Protein AF-0000000078271054 (afdb_homodimer)

Nearest PDB structures (foldseek):
  2f4p-assembly2_C  TM=9.494E-01  e=1.041E-14  Thermotoga maritima MSB8
  4bif-assembly1_C  TM=9.239E-01  e=1.284E-13  Granulicella tundricola MP5ACTX9
  8oz8-assembly1_A  TM=9.333E-01  e=6.853E-13  Granulicella tundricola
  4uxa-assembly9_L  TM=8.853E-01  e=4.384E-13  Granulicella tundricola
  4b29-assembly1_A  TM=8.372E-01  e=1.235E-06  Roseovarius nubinhibens ISM

Sequence (298 aa):
MKKTILTLSAAAAAFSQDLPFERGEINPYSKYFTGTTYLNTFDDAQGGRSANASLVTFEPCSRTHWHTHEKGQLLIILSGEGVVKIEGQKAIKAQPGSIIKIDSDAKHFHAGGKTTQMAHISVMGMPNKTTWLEKVSDEEFESALRELQMKKTILTLSAAAAAFSQDLPFERGEINPYSKYFTGTTYLNTFDDAQGGRSANASLVTFEPCSRTHWHTHEKGQLLIILSGEGVVKIEGQKAIKAQPGSIIKIDSDAKHFHAGGKTTQMAHISVMGMPNKTTWLEKVSDEEFESALRELQ

Organism: NCBI:txid3161138

Radius of gyration: 21.8 Å; Cα contacts (8 Å, |Δi|>4): 794; chains: 2; bounding box: 52×74×69 Å

Secondary structure (DSSP, 8-state):
-------------------SS---EEPTTGGGEES-EEEEEEEES-TT--EEEEEEEE-TT-EEPSEEETT-EEEEEEEE-EEEEETTS--EEE-TT-EEEE-TT--EEEEE-SS--EEEEEEEESS--EEE-PPPPHHHHHHHHHTT-/-------------------SS---EEPTTGGGEES-EEEEEEEES-TT--EEEEEEEE-TT-EEPSEEETT-EEEEEEEE-EEEEETTS--EEE-TT-EEEE-TT--EEEEE-SS--EEEEEEEESS--EEE-PPPPHHHHHHHHHTT-

Foldseek 3Di:
DPPPPPPPPPPLCCVFPDDPDDQAAFDPVCVQKDDTKTKAWPDPQPPVRFKTKIKMKAAAPMKGAWKFKQAWKKKAWQAKWWWKDFPPDAIDIRHHPDIDTTGGGTTMMIHHHNSMMTMIMMMDGPPMDMGGDG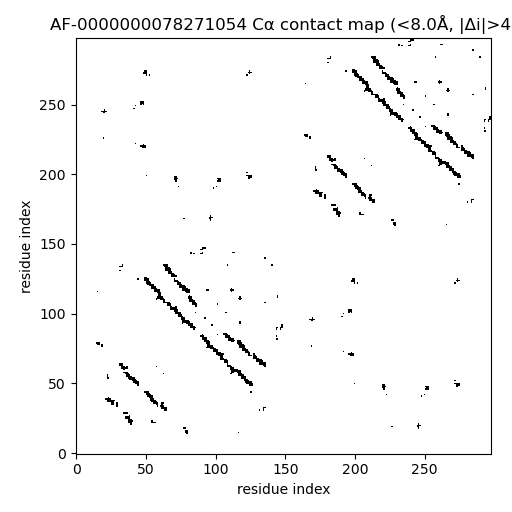GQDPVNRVVNVVSVD/DPPPPPPPPPPLCCVFPDDPDDQAAFDPVCVQKDDTKHKAWPDPQPPVRFKTKIKMKAAAPMKGAWKFKQAWKKKAWQAKWWWKDWPPDAIDIRHHPDIDTTGGGTTMMIHHHNSMMTMIMMMDGPPMDMGGDGGQDPVNRVVNVVSVD

pLDDT: mean 91.43, std 18.05, range [30.44, 98.94]

InterPro domains:
  IPR011051 RmlC-like cupin domain superfamily [SSF51182] (26-143)
  IPR013096 Cupin 2, conserved barrel [PF07883] (55-112)
  IPR014710 RmlC-like jelly roll fold [G3DSA:2.60.120.10] (10-146)
  IPR047263 Hydroxynitrile lyase-like, cupin domain [cd02233] (33-136)

Structure (mmCIF, N/CA/C/O backbone):
data_AF-0000000078271054-model_v1
#
loop_
_entity.id
_entity.type
_entity.pdbx_description
1 polymer 'Cupin domain-containing protein'
#
loop_
_atom_site.group_PDB
_atom_site.id
_atom_site.type_symbol
_atom_site.label_atom_id
_atom_site.label_alt_id
_atom_site.label_comp_id
_atom_site.label_asym_id
_atom_site.label_entity_id
_atom_site.label_seq_id
_atom_site.pdbx_PDB_ins_code
_atom_site.Cartn_x
_atom_site.Cartn_y
_atom_site.Cartn_z
_atom_site.occupancy
_atom_site.B_iso_or_equiv
_atom_site.auth_seq_id
_atom_site.auth_comp_id
_atom_site.auth_asym_id
_atom_site.auth_atom_id
_atom_site.pdbx_PDB_model_num
ATOM 1 N N . MET A 1 1 ? -22.031 20.328 51.25 1 37.53 1 MET A N 1
ATOM 2 C CA . MET A 1 1 ? -22.469 20.047 49.906 1 37.53 1 MET A CA 1
ATOM 3 C C . MET A 1 1 ? -21.328 19.516 49.031 1 37.53 1 MET A C 1
ATOM 5 O O . MET A 1 1 ? -20.359 20.234 48.781 1 37.53 1 MET A O 1
ATOM 9 N N . LYS A 1 2 ? -21.078 18.172 49.188 1 45.94 2 LYS A N 1
ATOM 10 C CA . LYS A 1 2 ? -19.984 17.438 48.562 1 45.94 2 LYS A CA 1
ATOM 11 C C . LYS A 1 2 ? -20.047 17.562 47.031 1 45.94 2 LYS A C 1
ATOM 13 O O . LYS A 1 2 ? -21.078 17.234 46.406 1 45.94 2 LYS A O 1
ATOM 18 N N . LYS A 1 3 ? -19.234 18.484 46.344 1 50.56 3 LYS A N 1
ATOM 19 C CA . LYS A 1 3 ? -19.031 18.625 44.906 1 50.56 3 LYS A CA 1
ATOM 20 C C . LYS A 1 3 ? -18.641 17.297 44.281 1 50.56 3 LYS A C 1
ATOM 22 O O . LYS A 1 3 ? -17.578 16.734 44.594 1 50.56 3 LYS A O 1
ATOM 27 N N . THR A 1 4 ? -19.625 16.438 43.938 1 48.53 4 THR A N 1
ATOM 28 C CA . THR A 1 4 ? -19.375 15.227 43.156 1 48.53 4 THR A CA 1
ATOM 29 C C . THR A 1 4 ? -18.719 15.562 41.844 1 48.53 4 THR A C 1
ATOM 31 O O . THR A 1 4 ? -19.281 16.297 41.031 1 48.53 4 THR A O 1
ATOM 34 N N . ILE A 1 5 ? -17.406 15.594 41.812 1 42.5 5 ILE A N 1
ATOM 35 C CA . ILE A 1 5 ? -16.672 15.742 40.562 1 42.5 5 ILE A CA 1
ATOM 36 C C . ILE A 1 5 ? -17.016 14.578 39.625 1 42.5 5 ILE A C 1
ATOM 38 O O . ILE A 1 5 ? -16.75 13.414 39.969 1 42.5 5 ILE A O 1
ATOM 42 N N . LEU A 1 6 ? -18.062 14.727 38.844 1 41.72 6 LEU A N 1
ATOM 43 C CA . LEU A 1 6 ? -18.312 13.781 37.75 1 41.72 6 LEU A CA 1
ATOM 44 C C . LEU A 1 6 ? -17.094 13.695 36.812 1 41.72 6 LEU A C 1
ATOM 46 O O . LEU A 1 6 ? -16.719 14.688 36.188 1 41.72 6 LEU A O 1
ATOM 50 N N . THR A 1 7 ? -16.156 12.922 37.156 1 38.12 7 THR A N 1
ATOM 51 C CA . THR A 1 7 ? -15.102 12.625 36.219 1 38.12 7 THR A CA 1
ATOM 52 C C . THR A 1 7 ? -15.688 12.008 34.938 1 38.12 7 THR A C 1
ATOM 54 O O . THR A 1 7 ? -16.297 10.945 35 1 38.12 7 THR A O 1
ATOM 57 N N . LEU A 1 8 ? -16.172 12.82 34.094 1 36.84 8 LEU A N 1
ATOM 58 C CA . LEU A 1 8 ? -16.469 12.305 32.75 1 36.84 8 LEU A CA 1
ATOM 59 C C . LEU A 1 8 ? -15.266 11.562 32.188 1 36.84 8 LEU A C 1
ATOM 61 O O . LEU A 1 8 ? -14.203 12.156 31.984 1 36.84 8 LEU A O 1
ATOM 65 N N . SER A 1 9 ? -15.117 10.352 32.594 1 36.06 9 SER A N 1
ATOM 66 C CA . SER A 1 9 ? -14.133 9.57 31.844 1 36.06 9 SER A CA 1
ATOM 67 C C . SER A 1 9 ? -14.344 9.695 30.344 1 36.06 9 SER A C 1
ATOM 69 O O . SER A 1 9 ? -15.422 9.375 29.828 1 36.06 9 SER A O 1
ATOM 71 N N . ALA A 1 10 ? -13.875 10.672 29.734 1 32.97 10 ALA A N 1
ATOM 72 C CA . ALA A 1 10 ? -13.828 10.617 28.281 1 32.97 10 ALA A CA 1
ATOM 73 C C . ALA A 1 10 ? -13.367 9.25 27.797 1 32.97 10 ALA A C 1
ATOM 75 O O . ALA A 1 10 ? -12.25 8.828 28.078 1 32.97 10 ALA A O 1
ATOM 76 N N . ALA A 1 11 ? -14.273 8.25 27.781 1 32.34 11 ALA A N 1
ATOM 77 C CA . ALA A 1 11 ? -13.898 7.078 26.984 1 32.34 11 ALA A CA 1
ATOM 78 C C . ALA A 1 11 ? -13.156 7.48 25.719 1 32.34 11 ALA A C 1
ATOM 80 O O . ALA A 1 11 ? -13.695 8.219 24.891 1 32.34 11 ALA A O 1
ATOM 81 N N . ALA A 1 12 ? -11.891 7.652 25.75 1 34.97 12 ALA A N 1
ATOM 82 C CA . ALA A 1 12 ? -11.156 7.664 24.484 1 34.97 12 ALA A CA 1
ATOM 83 C C . ALA A 1 12 ? -11.742 6.656 23.5 1 34.97 12 ALA A C 1
ATOM 85 O O . ALA A 1 12 ? -11.766 5.453 23.781 1 34.97 12 ALA A O 1
ATOM 86 N N . ALA A 1 13 ? -12.773 6.848 22.859 1 35.84 13 ALA A N 1
ATOM 87 C CA . ALA A 1 13 ? -13.156 5.996 21.734 1 35.84 13 ALA A CA 1
ATOM 88 C C . ALA A 1 13 ? -11.93 5.441 21.016 1 35.84 13 ALA A C 1
ATOM 90 O O . ALA A 1 13 ? -11.219 6.176 20.328 1 35.84 13 ALA A O 1
ATOM 91 N N . ALA A 1 14 ? -11.148 4.59 21.625 1 39.94 14 ALA A N 1
ATOM 92 C CA . ALA A 1 14 ? -10.062 3.832 21 1 39.94 14 ALA A CA 1
ATOM 93 C C . ALA A 1 14 ? -10.539 3.117 19.75 1 39.94 14 ALA A C 1
ATOM 95 O O . ALA A 1 14 ? -10.961 1.958 19.797 1 39.94 14 ALA A O 1
ATOM 96 N N . PHE A 1 15 ? -11.508 3.625 18.984 1 44.78 15 PHE A N 1
ATOM 97 C CA . PHE A 1 15 ? -11.875 2.938 17.75 1 44.78 15 PHE A CA 1
ATOM 98 C C . PHE A 1 15 ? -10.633 2.529 16.953 1 44.78 15 PHE A C 1
ATOM 100 O O . PHE A 1 15 ? -10.273 3.182 15.977 1 44.78 15 PHE A O 1
ATOM 107 N N . SER A 1 16 ? -9.461 2.41 17.688 1 49.91 16 SER A N 1
ATOM 108 C CA . SER A 1 16 ? -8.305 2.074 16.859 1 49.91 16 SER A CA 1
ATOM 109 C C . SER A 1 16 ? -8.508 0.745 16.141 1 49.91 16 SER A C 1
ATOM 111 O O . SER A 1 16 ? -8.617 -0.303 16.781 1 49.91 16 SER A O 1
ATOM 113 N N . GLN A 1 17 ? -9.445 0.673 15.109 1 60.97 17 GLN A N 1
ATOM 114 C CA . GLN A 1 17 ? -9.375 -0.596 14.391 1 60.97 17 GLN A CA 1
ATOM 115 C C . GLN A 1 17 ? -7.938 -1.105 14.328 1 60.97 17 GLN A C 1
ATOM 117 O O . GLN A 1 17 ? -7.031 -0.378 13.914 1 60.97 17 GLN A O 1
ATOM 122 N N . ASP A 1 18 ? -7.781 -2.121 15.07 1 81.06 18 ASP A N 1
ATOM 123 C CA . ASP A 1 18 ? -6.473 -2.764 15.148 1 81.06 18 ASP A CA 1
ATOM 124 C C . ASP A 1 18 ? -6.008 -3.242 13.781 1 81.06 18 ASP A C 1
ATOM 126 O O . ASP A 1 18 ? -6.762 -3.895 13.055 1 81.06 18 ASP A O 1
ATOM 130 N N . LEU A 1 19 ? -5.102 -2.535 13.211 1 89.62 19 LEU A N 1
ATOM 131 C CA . LEU A 1 19 ? -4.445 -2.98 11.984 1 89.62 19 LEU A CA 1
ATOM 132 C C . LEU A 1 19 ? -3.629 -4.246 12.234 1 89.62 19 LEU A C 1
ATOM 134 O O . LEU A 1 19 ? -3.121 -4.453 13.336 1 89.62 19 LEU A O 1
ATOM 138 N N . PRO A 1 20 ? -3.645 -5.031 11.25 1 93.88 20 PRO A N 1
ATOM 139 C CA . PRO A 1 20 ? -2.838 -6.242 11.422 1 93.88 20 PRO A CA 1
ATOM 140 C C . PRO A 1 20 ? -1.338 -5.965 11.383 1 93.88 20 PRO A C 1
ATOM 142 O O . PRO A 1 20 ? -0.531 -6.887 11.523 1 93.88 20 PRO A O 1
ATOM 145 N N . PHE A 1 21 ? -0.972 -4.812 11.195 1 96.75 21 PHE A N 1
ATOM 146 C CA . PHE A 1 21 ? 0.426 -4.402 11.125 1 96.75 21 PHE A CA 1
ATOM 147 C C . PHE A 1 21 ? 0.868 -3.775 12.445 1 96.75 21 PHE A C 1
ATOM 149 O O . PHE A 1 21 ? 0.104 -3.045 13.078 1 96.75 21 PHE A O 1
ATOM 156 N N . GLU A 1 22 ? 2.115 -4.016 12.797 1 95.5 22 GLU A N 1
ATOM 157 C CA . GLU A 1 22 ? 2.676 -3.244 13.898 1 95.5 22 GLU A CA 1
ATOM 158 C C . GLU A 1 22 ? 2.76 -1.762 13.547 1 95.5 22 GLU A C 1
ATOM 160 O O . GLU A 1 22 ? 3.025 -1.404 12.398 1 95.5 22 GLU A O 1
ATOM 165 N N . ARG A 1 23 ? 2.635 -1.008 14.531 1 95.31 23 ARG A N 1
ATOM 166 C CA . ARG A 1 23 ? 2.648 0.44 14.344 1 95.31 23 ARG A CA 1
ATOM 167 C C . ARG A 1 23 ? 4.051 0.934 14 1 95.31 23 ARG A C 1
ATOM 169 O O . ARG A 1 23 ? 4.207 1.901 13.25 1 95.31 23 ARG A O 1
ATOM 176 N N . GLY A 1 24 ? 5.027 0.261 14.445 1 97.38 24 GLY A N 1
ATOM 177 C CA . GLY A 1 24 ? 6.41 0.67 14.258 1 97.38 24 GLY A CA 1
ATOM 178 C C . GLY A 1 24 ? 6.941 1.52 15.398 1 97.38 24 GLY A C 1
ATOM 179 O O . GLY A 1 24 ? 6.504 1.376 16.547 1 97.38 24 GLY A O 1
ATOM 180 N N . GLU A 1 25 ? 7.93 2.314 15.125 1 98.19 25 GLU A N 1
ATOM 181 C CA . GLU A 1 25 ? 8.609 3.137 16.125 1 98.19 25 GLU A CA 1
ATOM 182 C C . GLU A 1 25 ? 8.102 4.574 16.094 1 98.19 25 GLU A C 1
ATOM 184 O O . GLU A 1 25 ? 7.457 4.988 15.125 1 98.19 25 GLU A O 1
ATOM 189 N N . ILE A 1 26 ? 8.438 5.289 17.156 1 98.25 26 ILE A N 1
ATOM 190 C CA . ILE A 1 26 ? 8.242 6.734 17.078 1 98.25 26 ILE A CA 1
ATOM 191 C C . ILE A 1 26 ? 8.961 7.289 15.859 1 98.25 26 ILE A C 1
ATOM 193 O O . ILE A 1 26 ? 10.125 6.961 15.617 1 98.25 26 ILE A O 1
ATOM 197 N N . ASN A 1 27 ? 8.234 8.055 15.109 1 98.44 27 ASN A N 1
ATOM 198 C CA . ASN A 1 27 ? 8.734 8.516 13.812 1 98.44 27 ASN A CA 1
ATOM 199 C C . ASN A 1 27 ? 10.078 9.219 13.953 1 98.44 27 ASN A C 1
ATOM 201 O O . ASN A 1 27 ? 10.18 10.266 14.602 1 98.44 27 ASN A O 1
ATOM 205 N N . PRO A 1 28 ? 11.117 8.688 13.375 1 98 28 PRO A N 1
ATOM 206 C CA . PRO A 1 28 ? 12.438 9.305 13.5 1 98 28 PRO A CA 1
ATOM 207 C C . PRO A 1 28 ? 12.531 10.641 12.773 1 98 28 PRO A C 1
ATOM 209 O O . PRO A 1 28 ? 13.5 11.383 12.961 1 98 28 PRO A O 1
ATOM 212 N N . TYR A 1 29 ? 11.609 10.977 11.984 1 97.81 29 TYR A N 1
ATOM 213 C CA . TYR A 1 29 ? 11.578 12.242 11.258 1 97.81 29 TYR A CA 1
ATOM 214 C C . TYR A 1 29 ? 10.703 13.258 11.977 1 97.81 29 TYR A C 1
ATOM 216 O O . TYR A 1 29 ? 10.148 14.164 11.344 1 97.81 29 TYR A O 1
ATOM 224 N N . SER A 1 30 ? 10.531 13.078 13.211 1 97.75 30 SER A N 1
ATOM 225 C CA . SER A 1 30 ? 9.617 13.867 14.023 1 97.75 30 SER A CA 1
ATOM 226 C C . SER A 1 30 ? 9.891 15.367 13.883 1 97.75 30 SER A C 1
ATOM 228 O O . SER A 1 30 ? 8.992 16.188 14.062 1 97.75 30 SER A O 1
ATOM 230 N N . LYS A 1 31 ? 11.109 15.797 13.57 1 98.31 31 LYS A N 1
ATOM 231 C CA . LYS A 1 31 ? 11.438 17.219 13.43 1 98.31 31 LYS A CA 1
ATOM 232 C C . LYS A 1 31 ? 10.617 17.859 12.312 1 98.31 31 LYS A C 1
ATOM 234 O O . LYS A 1 31 ? 10.469 19.078 12.273 1 98.31 31 LYS A O 1
ATOM 239 N N . TYR A 1 32 ? 10.086 17.094 11.414 1 98.81 32 TYR A N 1
ATOM 240 C CA . TYR A 1 32 ? 9.297 17.594 10.297 1 98.81 32 TYR A CA 1
ATOM 241 C C . TYR A 1 32 ? 7.809 17.391 10.547 1 98.81 32 TYR A C 1
ATOM 243 O O . TYR A 1 32 ? 6.996 17.5 9.625 1 98.81 32 TYR A O 1
ATOM 251 N N . PHE A 1 33 ? 7.465 17.031 11.75 1 98.81 33 PHE A N 1
ATOM 252 C CA . PHE A 1 33 ? 6.086 16.781 12.141 1 98.81 33 PHE A CA 1
ATOM 253 C C . PHE A 1 33 ? 5.723 17.594 13.375 1 98.81 33 PHE A C 1
ATOM 255 O O . PHE A 1 33 ? 6.598 17.984 14.148 1 98.81 33 PHE A O 1
ATOM 262 N N . THR A 1 34 ? 4.457 17.891 13.555 1 98.81 34 THR A N 1
ATOM 263 C CA . THR A 1 34 ? 3.863 18.328 14.812 1 98.81 34 THR A CA 1
ATOM 264 C C . THR A 1 34 ? 3.135 17.172 15.492 1 98.81 34 THR A C 1
ATOM 266 O O . THR A 1 34 ? 2.322 16.484 14.867 1 98.81 34 THR A O 1
ATOM 269 N N . GLY A 1 35 ? 3.418 17 16.75 1 98.69 35 GLY A N 1
ATOM 270 C CA . GLY A 1 35 ? 2.768 15.922 17.484 1 98.69 35 GLY A CA 1
ATOM 271 C C . GLY A 1 35 ? 3.461 14.586 17.328 1 98.69 35 GLY A C 1
ATOM 272 O O . GLY A 1 35 ? 4.578 14.516 16.812 1 98.69 35 GLY A O 1
ATOM 273 N N . THR A 1 36 ? 2.818 13.523 17.797 1 98.56 36 THR A N 1
ATOM 274 C CA . THR A 1 36 ? 3.418 12.195 17.828 1 98.56 36 THR A CA 1
ATOM 275 C C . THR A 1 36 ? 2.893 11.344 16.672 1 98.56 36 THR A C 1
ATOM 277 O O . THR A 1 36 ? 1.68 11.242 16.469 1 98.56 36 THR A O 1
ATOM 280 N N . THR A 1 37 ? 3.777 10.828 15.945 1 98.69 37 THR A N 1
ATOM 281 C CA . THR A 1 37 ? 3.479 9.883 14.875 1 98.69 37 THR A CA 1
ATOM 282 C C . THR A 1 37 ? 4.395 8.672 14.953 1 98.69 37 THR A C 1
ATOM 284 O O . THR A 1 37 ? 5.41 8.695 15.656 1 98.69 37 THR A O 1
ATOM 287 N N . TYR A 1 38 ? 3.98 7.648 14.344 1 98.69 38 TYR A N 1
ATOM 288 C CA . TYR A 1 38 ? 4.738 6.402 14.312 1 98.69 38 TYR A CA 1
ATOM 289 C C . TYR A 1 38 ? 5.035 5.984 12.875 1 98.69 38 TYR A C 1
ATOM 291 O O . TYR A 1 38 ? 4.258 6.27 11.961 1 98.69 38 TYR A O 1
ATOM 299 N N . LEU A 1 39 ? 6.156 5.324 12.688 1 98.69 39 LEU A N 1
ATOM 300 C CA . LEU A 1 39 ? 6.594 4.891 11.367 1 98.69 39 LEU A CA 1
ATOM 301 C C . LEU A 1 39 ? 6.965 3.41 11.383 1 98.69 39 LEU A C 1
ATOM 303 O O . LEU A 1 39 ? 7.75 2.969 12.227 1 98.69 39 LEU A O 1
ATOM 307 N N . ASN A 1 40 ? 6.344 2.625 10.57 1 98.62 40 ASN A N 1
ATOM 308 C CA . ASN A 1 40 ? 6.73 1.263 10.227 1 98.62 40 ASN A CA 1
ATOM 309 C C . ASN A 1 40 ? 7.082 1.141 8.742 1 98.62 40 ASN A C 1
ATOM 311 O O . ASN A 1 40 ? 6.195 1.112 7.891 1 98.62 40 ASN A O 1
ATOM 315 N N . THR A 1 41 ? 8.383 1.086 8.453 1 98.56 41 THR A N 1
ATOM 316 C CA . THR A 1 41 ? 8.82 0.982 7.066 1 98.56 41 THR A CA 1
ATOM 317 C C . THR A 1 41 ? 8.641 -0.443 6.551 1 98.56 41 THR A C 1
ATOM 319 O O . THR A 1 41 ? 9.258 -1.377 7.066 1 98.56 41 THR A O 1
ATOM 322 N N . PHE A 1 42 ? 7.766 -0.593 5.543 1 98.56 42 PHE A N 1
ATOM 323 C CA . PHE A 1 42 ? 7.539 -1.888 4.914 1 98.56 42 PHE A CA 1
ATOM 324 C C . PHE A 1 42 ? 8.633 -2.191 3.895 1 98.56 42 PHE A C 1
ATOM 326 O O . PHE A 1 42 ? 9.148 -3.311 3.844 1 98.56 42 PHE A O 1
ATOM 333 N N . ASP A 1 43 ? 8.938 -1.208 3.053 1 97.44 43 ASP A N 1
ATOM 334 C CA . ASP A 1 43 ? 9.961 -1.344 2.023 1 97.44 43 ASP A CA 1
ATOM 335 C C . ASP A 1 43 ? 10.742 -0.041 1.846 1 97.44 43 ASP A C 1
ATOM 337 O O . ASP A 1 43 ? 10.141 1.034 1.747 1 97.44 43 ASP A O 1
ATOM 341 N N . ASP A 1 44 ? 12.047 -0.127 1.721 1 95.56 44 ASP A N 1
ATOM 342 C CA . ASP A 1 44 ? 12.914 1.034 1.55 1 95.56 44 ASP A CA 1
ATOM 343 C C . ASP A 1 44 ? 13.492 1.089 0.136 1 95.56 44 ASP A C 1
ATOM 345 O O . ASP A 1 44 ? 14.5 1.748 -0.105 1 95.56 44 ASP A O 1
ATOM 349 N N . ALA A 1 45 ? 12.922 0.347 -0.714 1 94.81 45 ALA A N 1
ATOM 350 C CA . ALA A 1 45 ? 13.219 0.349 -2.145 1 94.81 45 ALA A CA 1
ATOM 351 C C . ALA A 1 45 ? 14.562 -0.31 -2.426 1 94.81 45 ALA A C 1
ATOM 353 O O . ALA A 1 45 ? 15.227 0.011 -3.418 1 94.81 45 ALA A O 1
ATOM 354 N N . GLN A 1 46 ? 15.047 -1.08 -1.542 1 91.75 46 GLN A N 1
ATOM 355 C CA . GLN A 1 46 ? 16.25 -1.86 -1.823 1 91.75 46 GLN A CA 1
ATOM 356 C C . GLN A 1 46 ? 15.906 -3.141 -2.582 1 91.75 46 GLN A C 1
ATOM 358 O O . GLN A 1 46 ? 14.742 -3.389 -2.9 1 91.75 46 GLN A O 1
ATOM 363 N N . GLY A 1 47 ? 16.922 -4.031 -3.002 1 91.44 47 GLY A N 1
ATOM 364 C CA . GLY A 1 47 ? 16.688 -5.27 -3.725 1 91.44 47 GLY A CA 1
ATOM 365 C C . GLY A 1 47 ? 16.297 -5.051 -5.172 1 91.44 47 GLY A C 1
ATOM 366 O O . GLY A 1 47 ? 15.695 -5.93 -5.801 1 91.44 47 GLY A O 1
ATOM 367 N N . GLY A 1 48 ? 16.578 -3.855 -5.617 1 94.31 48 GLY A N 1
ATOM 368 C CA . GLY A 1 48 ? 16.234 -3.514 -6.984 1 94.31 48 GLY A CA 1
ATOM 369 C C . GLY A 1 48 ? 14.797 -3.033 -7.125 1 94.31 48 GLY A C 1
ATOM 370 O O . GLY A 1 48 ? 14.344 -2.73 -8.234 1 94.31 48 GLY A O 1
ATOM 371 N N . ARG A 1 49 ? 14.25 -2.994 -5.949 1 91 49 ARG A N 1
ATOM 372 C CA . ARG A 1 49 ? 12.891 -2.477 -5.969 1 91 49 ARG A CA 1
ATOM 373 C C . ARG A 1 49 ? 12.883 -0.958 -6.113 1 91 49 ARG A C 1
ATOM 375 O O . ARG A 1 49 ? 13.852 -0.291 -5.754 1 91 49 ARG A O 1
ATOM 382 N N . SER A 1 50 ? 12.148 -0.245 -6.633 1 95.75 50 SER A N 1
ATOM 383 C CA . SER A 1 50 ? 12.078 1.165 -7 1 95.75 50 SER A CA 1
ATOM 384 C C . SER A 1 50 ? 10.836 1.827 -6.41 1 95.75 50 SER A C 1
ATOM 386 O O . SER A 1 50 ? 10.289 2.771 -6.988 1 95.75 50 SER A O 1
ATOM 388 N N . ALA A 1 51 ? 10.383 1.317 -5.352 1 97.44 51 ALA A N 1
ATOM 389 C CA . ALA A 1 51 ? 9.289 1.953 -4.613 1 97.44 51 ALA A CA 1
ATOM 390 C C . ALA A 1 51 ? 9.492 1.804 -3.107 1 97.44 51 ALA A C 1
ATOM 392 O O . ALA A 1 51 ? 9.977 0.772 -2.639 1 97.44 51 ALA A O 1
ATOM 393 N N . ASN A 1 52 ? 9.188 2.797 -2.396 1 98.12 52 ASN A N 1
ATOM 394 C CA . ASN A 1 52 ? 9.102 2.789 -0.939 1 98.12 52 ASN A CA 1
ATOM 395 C C . ASN A 1 52 ? 7.656 2.725 -0.457 1 98.12 52 ASN A C 1
ATOM 397 O O . ASN A 1 52 ? 6.762 3.289 -1.089 1 98.12 52 ASN A O 1
ATOM 401 N N . ALA A 1 53 ? 7.406 2.01 0.59 1 98.81 53 ALA A N 1
ATOM 402 C CA . ALA A 1 53 ? 6.105 1.978 1.251 1 98.81 53 ALA A CA 1
ATOM 403 C C . ALA A 1 53 ? 6.262 1.928 2.768 1 98.81 53 ALA A C 1
ATOM 405 O O . ALA A 1 53 ? 7.117 1.21 3.287 1 98.81 53 ALA A O 1
ATOM 406 N N . SER A 1 54 ? 5.453 2.684 3.461 1 98.81 54 SER A N 1
ATOM 407 C CA . SER A 1 54 ? 5.516 2.717 4.918 1 98.81 54 SER A CA 1
ATOM 408 C C . SER A 1 54 ? 4.137 2.943 5.527 1 98.81 54 SER A C 1
ATOM 410 O O . SER A 1 54 ? 3.307 3.65 4.949 1 98.81 54 SER A O 1
ATOM 412 N N . LEU A 1 55 ? 3.943 2.326 6.664 1 98.75 55 LEU A N 1
ATOM 413 C CA . LEU A 1 55 ? 2.803 2.666 7.508 1 98.75 55 LEU A CA 1
ATOM 414 C C . LEU A 1 55 ? 3.133 3.844 8.414 1 98.75 55 LEU A C 1
ATOM 416 O O . LEU A 1 55 ? 4.098 3.793 9.18 1 98.75 55 LEU A O 1
ATOM 420 N N . VAL A 1 56 ? 2.396 4.883 8.32 1 98.81 56 VAL A N 1
ATOM 421 C CA . VAL A 1 56 ? 2.533 6.027 9.211 1 98.81 56 VAL A CA 1
ATOM 422 C C . VAL A 1 56 ? 1.243 6.223 10 1 98.81 56 VAL A C 1
ATOM 424 O O . VAL A 1 56 ? 0.156 6.297 9.43 1 98.81 56 VAL A O 1
ATOM 427 N N . THR A 1 57 ? 1.328 6.262 11.258 1 98.62 57 THR A N 1
ATOM 428 C CA . THR A 1 57 ? 0.197 6.477 12.148 1 98.62 57 THR A CA 1
ATOM 429 C C . THR A 1 57 ? 0.293 7.84 12.828 1 98.62 57 THR A C 1
ATOM 431 O O . THR A 1 57 ? 1.337 8.188 13.383 1 98.62 57 THR A O 1
ATOM 434 N N . PHE A 1 58 ? -0.75 8.539 12.773 1 98.69 58 PHE A N 1
ATOM 435 C CA . PHE A 1 58 ? -0.841 9.867 13.359 1 98.69 58 PHE A CA 1
ATOM 436 C C . PHE A 1 58 ? -1.734 9.859 14.594 1 98.69 58 PHE A C 1
ATOM 438 O O . PHE A 1 58 ? -2.902 9.469 14.516 1 98.69 58 PHE A O 1
ATOM 445 N N . GLU A 1 59 ? -1.26 10.281 15.742 1 98.44 59 GLU A N 1
ATOM 446 C CA . GLU A 1 59 ? -2.129 10.586 16.875 1 98.44 59 GLU A CA 1
ATOM 447 C C . GLU A 1 59 ? -3.021 11.789 16.578 1 98.44 59 GLU A C 1
ATO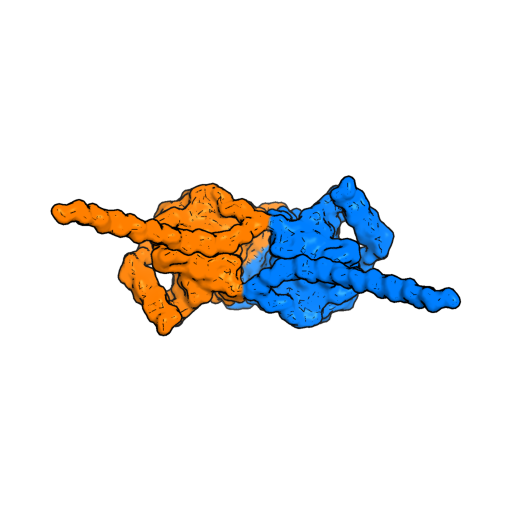M 449 O O . GLU A 1 59 ? -2.795 12.516 15.602 1 98.44 59 GLU A O 1
ATOM 454 N N . PRO A 1 60 ? -4.035 11.961 17.406 1 98.56 60 PRO A N 1
ATOM 455 C CA . PRO A 1 60 ? -4.887 13.133 17.188 1 98.56 60 PRO A CA 1
ATOM 456 C C . PRO A 1 60 ? -4.094 14.43 17.125 1 98.56 60 PRO A C 1
ATOM 458 O O . PRO A 1 60 ? -3.143 14.617 17.875 1 98.56 60 PRO A O 1
ATOM 461 N N . CYS A 1 61 ? -4.43 15.25 16.125 1 98.62 61 CYS A N 1
ATOM 462 C CA . CYS A 1 61 ? -3.918 16.609 15.906 1 98.62 61 CYS A CA 1
ATOM 463 C C . CYS A 1 61 ? -2.502 16.562 15.344 1 98.62 61 CYS A C 1
ATOM 465 O O . CYS A 1 61 ? -1.933 17.609 15.016 1 98.62 61 CYS A O 1
ATOM 467 N N . SER A 1 62 ? -1.831 15.406 15.305 1 98.88 62 SER A N 1
ATOM 468 C CA . SER A 1 62 ? -0.491 15.32 14.734 1 98.88 62 SER A CA 1
ATOM 469 C C . SER A 1 62 ? -0.527 15.461 13.219 1 98.88 62 SER A C 1
ATOM 471 O O . SER A 1 62 ? -1.534 15.141 12.586 1 98.88 62 SER A O 1
ATOM 473 N N . ARG A 1 63 ? 0.549 15.953 12.594 1 98.94 63 ARG A N 1
ATOM 474 C CA . ARG A 1 63 ? 0.569 16.234 11.164 1 98.94 63 ARG A CA 1
ATOM 475 C C . ARG A 1 63 ? 1.995 16.453 10.672 1 98.94 63 ARG A C 1
ATOM 477 O O . ARG A 1 63 ? 2.873 16.844 11.438 1 98.94 63 ARG A O 1
ATOM 484 N N . THR A 1 64 ? 2.133 16.203 9.445 1 98.94 64 THR A N 1
ATOM 485 C CA . THR A 1 64 ? 3.383 16.594 8.805 1 98.94 64 THR A CA 1
ATOM 486 C C . THR A 1 64 ? 3.488 18.125 8.719 1 98.94 64 THR A C 1
ATOM 488 O O . THR A 1 64 ? 2.475 18.812 8.773 1 98.94 64 THR A O 1
ATOM 491 N N . HIS A 1 65 ? 4.75 18.578 8.562 1 98.94 65 HIS A N 1
ATOM 492 C CA . HIS A 1 65 ? 4.902 19.906 7.996 1 98.94 65 HIS A CA 1
ATOM 493 C C . HIS A 1 65 ? 4.445 19.953 6.543 1 98.94 65 HIS A C 1
ATOM 495 O O . HIS A 1 65 ? 4.27 18.906 5.914 1 98.94 65 HIS A O 1
ATOM 501 N N . TRP A 1 66 ? 4.191 21.203 6.047 1 98.94 66 TRP A N 1
ATOM 502 C CA . TRP A 1 66 ? 4.059 21.312 4.598 1 98.94 66 TRP A CA 1
ATOM 503 C C . TRP A 1 66 ? 5.27 20.719 3.891 1 98.94 66 TRP A C 1
ATOM 505 O O . TRP A 1 66 ? 6.406 20.891 4.34 1 98.94 66 TRP A O 1
ATOM 515 N N . HIS A 1 67 ? 5.051 20.062 2.76 1 98.94 67 HIS A N 1
ATOM 516 C CA . HIS A 1 67 ? 6.164 19.484 2.016 1 98.94 67 HIS A CA 1
ATOM 517 C C . HIS A 1 67 ? 5.758 19.156 0.585 1 98.94 67 HIS A C 1
ATOM 519 O O . HIS A 1 67 ? 4.582 19.25 0.227 1 98.94 67 HIS A O 1
ATOM 525 N N . THR A 1 68 ? 6.719 18.859 -0.254 1 98.88 68 THR A N 1
ATOM 526 C CA . THR A 1 68 ? 6.531 18.375 -1.617 1 98.88 68 THR A CA 1
ATOM 527 C C . THR A 1 68 ? 7.367 17.125 -1.865 1 98.88 68 THR A C 1
ATOM 529 O O . THR A 1 68 ? 8.344 16.875 -1.151 1 98.88 68 THR A O 1
ATOM 532 N N . HIS A 1 69 ? 6.953 16.328 -2.744 1 98.69 69 HIS A N 1
ATOM 533 C CA . HIS A 1 69 ? 7.723 15.219 -3.305 1 98.69 69 HIS A CA 1
ATOM 534 C C . HIS A 1 69 ? 7.957 15.414 -4.797 1 98.69 69 HIS A C 1
ATOM 536 O O . HIS A 1 69 ? 7.016 15.672 -5.551 1 98.69 69 HIS A O 1
ATOM 542 N N . GLU A 1 70 ? 9.141 15.133 -5.25 1 98.44 70 GLU A N 1
ATOM 543 C CA . GLU A 1 70 ? 9.508 15.297 -6.652 1 98.44 70 GLU A CA 1
ATOM 544 C C . GLU A 1 70 ? 8.656 14.406 -7.551 1 98.44 70 GLU A C 1
ATOM 546 O O . GLU A 1 70 ? 8.273 14.812 -8.656 1 98.44 70 GLU A O 1
ATOM 551 N N . LYS A 1 71 ? 8.352 13.227 -7.125 1 97.75 71 LYS A N 1
ATOM 552 C CA . LYS A 1 71 ? 7.602 12.273 -7.938 1 97.75 71 LYS A CA 1
ATOM 553 C C . LYS A 1 71 ? 6.27 11.922 -7.281 1 97.75 71 LYS A C 1
ATOM 555 O O . LYS A 1 71 ? 5.809 10.781 -7.367 1 97.75 71 LYS A O 1
ATOM 560 N N . GLY A 1 72 ? 5.746 12.797 -6.523 1 98.12 72 GLY A N 1
ATOM 561 C CA . GLY A 1 72 ? 4.43 12.609 -5.926 1 98.12 72 GLY A CA 1
ATOM 562 C C . GLY A 1 72 ? 4.402 11.508 -4.879 1 98.12 72 GLY A C 1
ATOM 563 O O . GLY A 1 72 ? 5.449 11.086 -4.387 1 98.12 72 GLY A O 1
ATOM 564 N N . GLN A 1 73 ? 3.164 11.18 -4.496 1 98.69 73 GLN A N 1
ATOM 565 C CA . GLN A 1 73 ? 2.926 10.227 -3.424 1 98.69 73 GLN A CA 1
ATOM 566 C C . GLN A 1 73 ? 1.497 9.688 -3.471 1 98.69 73 GLN A C 1
ATOM 568 O O . GLN A 1 73 ? 0.568 10.414 -3.824 1 98.69 73 GLN A O 1
ATOM 573 N N . LEU A 1 74 ? 1.341 8.43 -3.168 1 98.88 74 LEU A N 1
ATOM 574 C CA . LEU A 1 74 ? 0.036 7.812 -2.963 1 98.88 74 LEU A CA 1
ATOM 575 C C . LEU A 1 74 ? -0.195 7.508 -1.486 1 98.88 74 LEU A C 1
ATOM 577 O O . LEU A 1 74 ? 0.684 6.957 -0.816 1 98.88 74 LEU A O 1
ATOM 581 N N . LEU A 1 75 ? -1.312 7.914 -0.922 1 98.88 75 LEU A N 1
ATOM 582 C CA . LEU A 1 75 ? -1.721 7.555 0.431 1 98.88 75 LEU A CA 1
ATOM 583 C C . LEU A 1 75 ? -2.93 6.625 0.405 1 98.88 75 LEU A C 1
ATOM 585 O O . LEU A 1 75 ? -3.951 6.945 -0.206 1 98.88 75 LEU A O 1
ATOM 589 N N . ILE A 1 76 ? -2.803 5.457 1.007 1 98.88 76 ILE A N 1
ATOM 590 C CA . ILE A 1 76 ? -3.873 4.48 1.177 1 98.88 76 ILE A CA 1
ATOM 591 C C . ILE A 1 76 ? -4.316 4.445 2.639 1 98.88 76 ILE A C 1
ATOM 593 O O . ILE A 1 76 ? -3.59 3.947 3.502 1 98.88 76 ILE A O 1
ATOM 597 N N . ILE A 1 77 ? -5.5 4.957 2.947 1 98.75 77 ILE A N 1
ATOM 598 C CA . ILE A 1 77 ? -5.902 5.121 4.34 1 98.75 77 ILE A CA 1
ATOM 599 C C . ILE A 1 77 ? -6.492 3.814 4.867 1 98.75 77 ILE A C 1
ATOM 601 O O . ILE A 1 77 ? -7.438 3.273 4.281 1 98.75 77 ILE A O 1
ATOM 605 N N . LEU A 1 78 ? -5.973 3.385 5.988 1 97.69 78 LEU A N 1
ATOM 606 C CA . LEU A 1 78 ? -6.363 2.074 6.496 1 97.69 78 LEU A CA 1
ATOM 607 C C . LEU A 1 78 ? -7.293 2.213 7.699 1 97.69 78 LEU A C 1
ATOM 609 O O . LEU A 1 78 ? -8.141 1.348 7.938 1 97.69 78 LEU A O 1
ATOM 613 N N . SER A 1 79 ? -7.074 3.188 8.492 1 96.88 79 SER A N 1
ATOM 614 C CA . SER A 1 79 ? -7.797 3.248 9.758 1 96.88 79 SER A CA 1
ATOM 615 C C . SER A 1 79 ? -7.91 4.684 10.258 1 96.88 79 SER A C 1
ATOM 617 O O . SER A 1 79 ? -7.059 5.523 9.961 1 96.88 79 SER A O 1
ATOM 619 N N . GLY A 1 80 ? -9.016 4.93 11.016 1 97.56 80 GLY A N 1
ATOM 620 C CA . GLY A 1 80 ? -9.211 6.211 11.672 1 97.56 80 GLY A CA 1
ATOM 621 C C . GLY A 1 80 ? -9.742 7.285 10.742 1 97.56 80 GLY A C 1
ATOM 622 O O . GLY A 1 80 ? -10.492 6.988 9.812 1 97.56 80 GLY A O 1
ATOM 623 N N . GLU A 1 81 ? -9.484 8.461 11.195 1 98.06 81 GLU A N 1
ATOM 624 C CA . GLU A 1 81 ? -9.945 9.633 10.461 1 98.06 81 GLU A CA 1
ATOM 625 C C . GLU A 1 81 ? -8.945 10.781 10.562 1 98.06 81 GLU A C 1
ATOM 627 O O . GLU A 1 81 ? -8.398 11.039 11.641 1 98.06 81 GLU A O 1
ATOM 632 N N . GLY A 1 82 ? -8.68 11.383 9.445 1 98.69 82 GLY A N 1
ATOM 633 C CA . GLY A 1 82 ? -7.785 12.531 9.391 1 98.69 82 GLY A CA 1
ATOM 634 C C . GLY A 1 82 ? -8.055 13.438 8.203 1 98.69 82 GLY A C 1
ATOM 635 O O . GLY A 1 82 ? -9.188 13.531 7.734 1 98.69 82 GLY A O 1
ATOM 636 N N . VAL A 1 83 ? -6.992 14.156 7.809 1 98.88 83 VAL A N 1
ATOM 637 C CA . VAL A 1 83 ? -7.164 15.117 6.723 1 98.88 83 VAL A CA 1
ATOM 638 C C . VAL A 1 83 ? -5.879 15.211 5.906 1 98.88 83 VAL A C 1
ATOM 640 O O . VAL A 1 83 ? -4.781 15.078 6.453 1 98.88 83 VAL A O 1
ATOM 643 N N . VAL A 1 84 ? -6.039 15.32 4.621 1 98.94 84 VAL A N 1
ATOM 644 C CA . VAL A 1 84 ? -4.965 15.672 3.697 1 98.94 84 VAL A CA 1
ATOM 645 C C . VAL A 1 84 ? -5.301 16.969 2.98 1 98.94 84 VAL A C 1
ATOM 647 O O . VAL A 1 84 ? -6.426 17.156 2.506 1 98.94 84 VAL A O 1
ATOM 650 N N . LYS A 1 85 ? -4.375 17.859 2.98 1 98.94 85 LYS A N 1
ATOM 651 C CA . LYS A 1 85 ? -4.574 19.141 2.314 1 98.94 85 LYS A CA 1
ATOM 652 C C . LYS A 1 85 ? -3.496 19.391 1.263 1 98.94 85 LYS A C 1
ATOM 654 O O . LYS A 1 85 ? -2.303 19.344 1.569 1 98.94 85 LYS A O 1
ATOM 659 N N . ILE A 1 86 ? -3.963 19.5 0.059 1 98.81 86 ILE A N 1
ATOM 660 C CA . ILE A 1 86 ? -3.111 19.969 -1.031 1 98.81 86 ILE A CA 1
ATOM 661 C C . ILE A 1 86 ? -3.348 21.453 -1.274 1 98.81 86 ILE A C 1
ATOM 663 O O . ILE A 1 86 ? -4.492 21.891 -1.401 1 98.81 86 ILE A O 1
ATOM 667 N N . GLU A 1 87 ? -2.256 22.172 -1.245 1 98.56 87 GLU A N 1
ATOM 668 C CA . GLU A 1 87 ? -2.383 23.625 -1.392 1 98.56 87 GLU A CA 1
ATOM 669 C C . GLU A 1 87 ? -3.211 23.984 -2.621 1 98.56 87 GLU A C 1
ATOM 671 O O . GLU A 1 87 ? -2.986 23.453 -3.707 1 98.56 87 GLU A O 1
ATOM 676 N N . GLY A 1 88 ? -4.117 24.891 -2.4 1 97.62 88 GLY A N 1
ATOM 677 C CA . GLY A 1 88 ? -4.949 25.391 -3.484 1 97.62 88 GLY A CA 1
ATOM 678 C C . GLY A 1 88 ? -6.164 24.516 -3.752 1 97.62 88 GLY A C 1
ATOM 679 O O . GLY A 1 88 ? -7.004 24.844 -4.586 1 97.62 88 GLY A O 1
ATOM 680 N N . GLN A 1 89 ? -6.34 23.375 -3.127 1 98.31 89 GLN A N 1
ATOM 681 C CA . GLN A 1 89 ? -7.473 22.469 -3.283 1 98.31 89 GLN A CA 1
ATOM 682 C C . GLN A 1 89 ? -8.258 22.344 -1.981 1 98.31 89 GLN A C 1
ATOM 684 O O . GLN A 1 89 ? -7.766 22.719 -0.914 1 98.31 89 GLN A O 1
ATOM 689 N N . LYS A 1 90 ? -9.469 21.906 -2.182 1 98.44 90 LYS A N 1
ATOM 690 C CA . LYS A 1 90 ? -10.242 21.594 -0.985 1 98.44 90 LYS A CA 1
ATOM 691 C C . LYS A 1 90 ? -9.602 20.438 -0.212 1 98.44 90 LYS A C 1
ATOM 693 O O . LYS A 1 90 ? -9.062 19.5 -0.81 1 98.44 90 LYS A O 1
ATOM 698 N N . ALA A 1 91 ? -9.773 20.5 1.135 1 98.88 91 ALA A N 1
ATOM 699 C CA . ALA A 1 91 ? -9.25 19.422 1.974 1 98.88 91 ALA A CA 1
ATOM 700 C C . ALA A 1 91 ? -9.906 18.094 1.626 1 98.88 91 ALA A C 1
ATOM 702 O O . ALA A 1 91 ? -11.07 18.047 1.228 1 98.88 91 ALA A O 1
ATOM 703 N N . ILE A 1 92 ? -9.156 17.047 1.848 1 98.88 92 ILE A N 1
ATOM 704 C CA . ILE A 1 92 ? -9.625 15.703 1.561 1 98.88 92 ILE A CA 1
ATOM 705 C C . ILE A 1 92 ? -9.766 14.914 2.861 1 98.88 92 ILE A C 1
ATOM 707 O O . ILE A 1 92 ? -8.82 14.836 3.65 1 98.88 92 ILE A O 1
ATOM 711 N N . LYS A 1 93 ? -10.945 14.383 3.09 1 98.75 93 LYS A N 1
ATOM 712 C CA . LYS A 1 93 ? -11.141 13.531 4.258 1 98.75 93 LYS A CA 1
ATOM 713 C C . LYS A 1 93 ? -10.383 12.219 4.117 1 98.75 93 LYS A C 1
ATOM 715 O O . LYS A 1 93 ? -10.547 11.508 3.127 1 98.75 93 LYS A O 1
ATOM 720 N N . ALA A 1 94 ? -9.516 11.961 5.047 1 98.62 94 ALA A N 1
ATOM 721 C CA . ALA A 1 94 ? -8.805 10.688 5.133 1 98.62 94 ALA A CA 1
ATOM 722 C C . ALA A 1 94 ? -9.562 9.703 6.02 1 98.62 94 ALA A C 1
ATOM 724 O O . ALA A 1 94 ? -9.648 9.891 7.234 1 98.62 94 ALA A O 1
ATOM 725 N N . GLN A 1 95 ? -10.047 8.695 5.484 1 97.94 95 GLN A N 1
ATOM 726 C CA . GLN A 1 95 ? -10.781 7.648 6.18 1 97.94 95 GLN A CA 1
ATOM 727 C C . GLN A 1 95 ? -10.586 6.297 5.504 1 97.94 95 GLN A C 1
ATOM 729 O O . GLN A 1 95 ? -10.203 6.234 4.332 1 97.94 95 GLN A O 1
ATOM 734 N N . PRO A 1 96 ? -10.828 5.227 6.289 1 97.19 96 PRO A N 1
ATOM 735 C CA . PRO A 1 96 ? -10.641 3.918 5.656 1 97.19 96 PRO A CA 1
ATOM 736 C C . PRO A 1 96 ? -11.344 3.811 4.305 1 97.19 96 PRO A C 1
ATOM 738 O O . PRO A 1 96 ? -12.531 4.133 4.195 1 97.19 96 PRO A O 1
ATOM 741 N N . GLY A 1 97 ? -10.555 3.348 3.326 1 96.38 97 GLY A N 1
ATOM 742 C CA . GLY A 1 97 ? -11.094 3.24 1.979 1 96.38 97 GLY A CA 1
ATOM 743 C C . GLY A 1 97 ? -10.656 4.375 1.071 1 96.38 97 GLY A C 1
ATOM 744 O O . GLY A 1 97 ? -10.773 4.277 -0.152 1 96.38 97 GLY A O 1
ATOM 745 N N . SER A 1 98 ? -10.203 5.438 1.631 1 98.06 98 SER A N 1
ATOM 746 C CA . SER A 1 98 ? -9.727 6.57 0.84 1 98.06 98 SER A CA 1
ATOM 747 C C . SER A 1 98 ? -8.398 6.246 0.16 1 98.06 98 SER A C 1
ATOM 749 O O . SER A 1 98 ? -7.5 5.672 0.78 1 98.06 98 SER A O 1
ATOM 751 N N . ILE A 1 99 ? -8.391 6.539 -1.095 1 98.75 99 ILE A N 1
ATOM 752 C CA . ILE A 1 99 ? -7.18 6.527 -1.902 1 98.75 99 ILE A CA 1
ATOM 753 C C . ILE A 1 99 ? -6.848 7.945 -2.354 1 98.75 99 ILE A C 1
ATOM 755 O O . ILE A 1 99 ? -7.57 8.531 -3.162 1 98.75 99 ILE A O 1
ATOM 759 N N . ILE A 1 100 ? -5.738 8.508 -1.84 1 98.75 100 ILE A N 1
ATOM 760 C CA . ILE A 1 100 ? -5.426 9.914 -2.105 1 98.75 100 ILE A CA 1
ATOM 761 C C . ILE A 1 100 ? -4.145 10.008 -2.93 1 98.75 100 ILE A C 1
ATOM 763 O O . ILE A 1 100 ? -3.07 9.617 -2.465 1 98.75 100 ILE A O 1
ATOM 767 N N . LYS A 1 101 ? -4.285 10.562 -4.109 1 98.75 101 LYS A N 1
ATOM 768 C CA . LYS A 1 101 ? -3.162 10.734 -5.023 1 98.75 101 LYS A CA 1
ATOM 769 C C . LYS A 1 101 ? -2.629 12.156 -4.984 1 98.75 101 LYS A C 1
ATOM 771 O O . LYS A 1 101 ? -3.371 13.109 -5.227 1 98.75 101 LYS A O 1
ATOM 776 N N . ILE A 1 102 ? -1.389 12.297 -4.648 1 98.62 102 ILE A N 1
ATOM 777 C CA . ILE A 1 102 ? -0.707 13.586 -4.605 1 98.62 102 ILE A CA 1
ATOM 778 C C . ILE A 1 102 ? 0.276 13.695 -5.77 1 98.62 102 ILE A C 1
ATOM 780 O O . ILE A 1 102 ? 1.27 12.961 -5.816 1 98.62 102 ILE A O 1
ATOM 784 N N . ASP A 1 103 ? 0.066 14.586 -6.648 1 98.12 103 ASP A N 1
ATOM 785 C CA . ASP A 1 103 ? 0.863 14.695 -7.863 1 98.12 103 ASP A CA 1
ATOM 786 C C . ASP A 1 103 ? 2.244 15.281 -7.566 1 98.12 103 ASP A C 1
ATOM 788 O O . ASP A 1 103 ? 2.479 15.812 -6.48 1 98.12 103 ASP A O 1
ATOM 792 N N . SER A 1 104 ? 3.141 15.133 -8.539 1 98.19 104 SER A N 1
ATOM 793 C CA . SER A 1 104 ? 4.504 15.641 -8.422 1 98.19 104 SER A CA 1
ATOM 794 C C . SER A 1 104 ? 4.512 17.109 -8.031 1 98.19 104 SER A C 1
ATOM 796 O O . SER A 1 104 ? 3.75 17.922 -8.578 1 98.19 104 SER A O 1
ATOM 798 N N . ASP A 1 105 ? 5.285 17.422 -7.02 1 98.5 105 ASP A N 1
ATOM 799 C CA . ASP A 1 105 ? 5.637 18.766 -6.574 1 98.5 105 ASP A CA 1
ATOM 800 C C . ASP A 1 105 ? 4.441 19.469 -5.922 1 98.5 105 ASP A C 1
ATOM 802 O O . ASP A 1 105 ? 4.508 20.656 -5.598 1 98.5 105 ASP A O 1
ATOM 806 N N . ALA A 1 106 ? 3.381 18.766 -5.707 1 98.75 106 ALA A N 1
ATOM 807 C CA . ALA A 1 106 ? 2.244 19.375 -5.02 1 98.75 106 ALA A CA 1
ATOM 808 C C . ALA A 1 106 ? 2.561 19.609 -3.547 1 98.75 106 ALA A C 1
ATOM 810 O O . ALA A 1 106 ? 2.975 18.703 -2.834 1 98.75 106 ALA A O 1
ATOM 811 N N . LYS A 1 107 ? 2.422 20.844 -3.146 1 98.94 107 LYS A N 1
ATOM 812 C CA . LYS A 1 107 ? 2.584 21.172 -1.734 1 98.94 107 LYS A CA 1
ATOM 813 C C . LYS A 1 107 ? 1.41 20.656 -0.908 1 98.94 107 LYS A C 1
ATOM 815 O O . LYS A 1 107 ? 0.253 20.953 -1.21 1 98.94 107 LYS A O 1
ATOM 820 N N . HIS A 1 108 ? 1.717 19.875 0.162 1 98.94 108 HIS A N 1
ATOM 821 C CA . HIS A 1 108 ? 0.626 19.234 0.884 1 98.94 108 HIS A CA 1
ATOM 822 C C . HIS A 1 108 ? 1.041 18.875 2.307 1 98.94 108 HIS A C 1
ATOM 824 O O . HIS A 1 108 ? 2.217 19 2.664 1 98.94 108 HIS A O 1
ATOM 830 N N . PHE A 1 109 ? 0.041 18.531 3.133 1 98.94 109 PHE A N 1
ATOM 831 C CA . PHE A 1 109 ? 0.293 17.906 4.426 1 98.94 109 PHE A CA 1
ATOM 832 C C . PHE A 1 109 ? -0.76 16.844 4.734 1 98.94 109 PHE A C 1
ATOM 834 O O . PHE A 1 109 ? -1.84 16.859 4.141 1 98.94 109 PHE A O 1
ATOM 841 N N . HIS A 1 110 ? -0.445 15.906 5.559 1 98.69 110 HIS A N 1
ATOM 842 C CA . HIS A 1 110 ? -1.314 14.883 6.129 1 98.69 110 HIS A CA 1
ATOM 843 C C . HIS A 1 110 ? -1.471 15.062 7.633 1 98.69 110 HIS A C 1
ATOM 845 O O . HIS A 1 110 ? -0.521 15.453 8.32 1 98.69 110 HIS A O 1
ATOM 851 N N . ALA A 1 111 ? -2.594 14.656 8.156 1 98.94 111 ALA A N 1
ATOM 852 C CA . ALA A 1 111 ? -2.795 14.812 9.594 1 98.94 111 ALA A CA 1
ATOM 853 C C . ALA A 1 111 ? -3.824 13.82 10.117 1 98.94 111 ALA A C 1
ATOM 855 O O . ALA A 1 111 ? -4.695 13.367 9.367 1 98.94 111 ALA A O 1
ATOM 856 N N . GLY A 1 112 ? -3.658 13.469 11.43 1 98.62 112 GLY A N 1
ATOM 857 C CA . GLY A 1 112 ? -4.793 12.883 12.125 1 98.62 112 GLY A CA 1
ATOM 858 C C . GLY A 1 112 ? -5.945 13.852 12.305 1 98.62 112 GLY A C 1
ATOM 859 O O . GLY A 1 112 ? -5.859 15.008 11.891 1 98.62 112 GLY A O 1
ATOM 860 N N . GLY A 1 113 ? -7.016 13.352 12.805 1 98.06 113 GLY A N 1
ATOM 861 C CA . GLY A 1 113 ? -8.133 14.219 13.141 1 98.06 113 GLY A CA 1
ATOM 862 C C . GLY A 1 113 ? -7.93 15 14.43 1 98.06 113 GLY A C 1
ATOM 863 O O . GLY A 1 113 ? -6.859 14.922 15.039 1 98.06 113 GLY A O 1
ATOM 864 N N . LYS A 1 114 ? -8.961 15.805 14.656 1 97.31 114 LYS A N 1
ATOM 865 C CA . LYS A 1 114 ? -8.898 16.578 15.891 1 97.31 114 LYS A CA 1
ATOM 866 C C . LYS A 1 114 ? -8.883 15.656 17.109 1 97.31 114 LYS A C 1
ATOM 868 O O . LYS A 1 114 ? -8.141 15.898 18.062 1 97.31 114 LYS A O 1
ATOM 873 N N . THR A 1 115 ? -9.648 14.594 17.094 1 97.75 115 THR A N 1
ATOM 874 C CA . THR A 1 115 ? -9.742 13.688 18.219 1 97.75 115 THR A CA 1
ATOM 875 C C . THR A 1 115 ? -9.477 12.25 17.797 1 97.75 115 THR A C 1
ATOM 877 O O . THR A 1 115 ? -9.641 11.32 18.578 1 97.75 115 THR A O 1
ATOM 880 N N . THR A 1 116 ? -9.219 12.055 16.594 1 97.88 116 THR A N 1
ATOM 881 C CA . THR A 1 116 ? -9.078 10.703 16.062 1 97.88 116 THR A CA 1
ATOM 882 C C . THR A 1 116 ? -7.664 10.477 15.539 1 97.88 116 THR A C 1
ATOM 884 O O . THR A 1 116 ? -7.059 11.383 14.953 1 97.88 116 THR A O 1
ATOM 887 N N . GLN A 1 117 ? -7.18 9.219 15.719 1 98.06 117 GLN A N 1
ATOM 888 C CA . GLN A 1 117 ? -5.961 8.781 15.039 1 98.06 117 GLN A CA 1
ATOM 889 C C . GLN A 1 117 ? -6.223 8.508 13.562 1 98.06 117 GLN A C 1
ATOM 891 O O . GLN A 1 117 ? -7.375 8.352 13.148 1 98.06 117 GLN A O 1
ATOM 896 N N . MET A 1 118 ? -5.219 8.461 12.812 1 98.38 118 MET A N 1
ATOM 897 C CA . MET A 1 118 ? -5.289 8.109 11.398 1 98.38 118 MET A CA 1
ATOM 898 C C . MET A 1 118 ? -4.035 7.355 10.969 1 98.38 118 MET A C 1
ATOM 900 O O . MET A 1 118 ? -2.922 7.727 11.336 1 98.38 118 MET A O 1
ATOM 904 N N . ALA A 1 119 ? -4.207 6.234 10.258 1 98.62 119 ALA A N 1
ATOM 905 C CA . ALA A 1 119 ? -3.08 5.473 9.719 1 98.62 119 ALA A CA 1
ATOM 906 C C . ALA A 1 119 ? -3.221 5.266 8.219 1 98.62 119 ALA A C 1
ATOM 908 O O . ALA A 1 119 ? -4.289 4.883 7.73 1 98.62 119 ALA A O 1
ATOM 909 N N . HIS A 1 120 ? -2.158 5.559 7.531 1 98.75 120 HIS A N 1
ATOM 910 C CA . HIS A 1 120 ? -2.143 5.309 6.098 1 98.75 120 HIS A CA 1
ATOM 911 C C . HIS A 1 120 ? -0.866 4.582 5.68 1 98.75 120 HIS A C 1
ATOM 913 O O . HIS A 1 120 ? 0.142 4.637 6.387 1 98.75 120 HIS A O 1
ATOM 919 N N . ILE A 1 121 ? -0.965 3.842 4.574 1 98.88 121 ILE A N 1
ATOM 920 C CA . ILE A 1 121 ? 0.234 3.436 3.848 1 98.88 121 ILE A CA 1
ATOM 921 C C . ILE A 1 121 ? 0.634 4.531 2.861 1 98.88 121 ILE A C 1
ATOM 923 O O . ILE A 1 121 ? -0.19 4.988 2.068 1 98.88 121 ILE A O 1
ATOM 927 N N . SER A 1 122 ? 1.837 4.992 2.998 1 98.88 122 SER A N 1
ATOM 928 C CA . SER A 1 122 ? 2.447 5.891 2.023 1 98.88 122 SER A CA 1
ATOM 929 C C . SER A 1 122 ? 3.242 5.113 0.979 1 98.88 122 SER A C 1
ATOM 931 O O . SER A 1 122 ? 4.051 4.246 1.324 1 98.88 122 SER A O 1
ATOM 933 N N . VAL A 1 123 ? 3.006 5.395 -0.309 1 98.81 123 VAL A N 1
ATOM 934 C CA . VAL A 1 123 ? 3.707 4.75 -1.414 1 98.81 123 VAL A CA 1
ATOM 935 C C . VAL A 1 123 ? 4.379 5.809 -2.289 1 98.81 123 VAL A C 1
ATOM 937 O O . VAL A 1 123 ? 3.734 6.773 -2.707 1 98.81 123 VAL A O 1
ATOM 940 N N . MET A 1 124 ? 5.652 5.613 -2.57 1 98.44 124 MET A N 1
ATOM 941 C CA . MET A 1 124 ? 6.402 6.531 -3.428 1 98.44 124 MET A CA 1
ATOM 942 C C . MET A 1 124 ? 7.312 5.762 -4.379 1 98.44 124 MET A C 1
ATOM 944 O O . MET A 1 124 ? 8.023 4.844 -3.965 1 98.44 124 MET A O 1
ATOM 948 N N . GLY A 1 125 ? 7.234 6.148 -5.688 1 98 125 GLY A N 1
ATOM 949 C CA . GLY A 1 125 ? 8.281 5.68 -6.59 1 98 125 GLY A CA 1
ATOM 950 C C . GLY A 1 125 ? 9.633 6.289 -6.301 1 98 125 GLY A C 1
ATOM 951 O O . GLY A 1 125 ? 9.734 7.48 -6 1 98 125 GLY A O 1
ATOM 952 N N . MET A 1 126 ? 10.695 5.473 -6.395 1 97.31 126 MET A N 1
ATOM 953 C CA . MET A 1 126 ? 12.031 5.934 -6.027 1 97.31 126 MET A CA 1
ATOM 954 C C . MET A 1 126 ? 12.953 5.945 -7.238 1 97.31 126 MET A C 1
ATOM 956 O O . MET A 1 126 ? 12.82 5.117 -8.141 1 97.31 126 MET A O 1
ATOM 960 N N . PRO A 1 127 ? 13.969 6.895 -7.277 1 96.5 127 PRO A N 1
ATOM 961 C CA . PRO 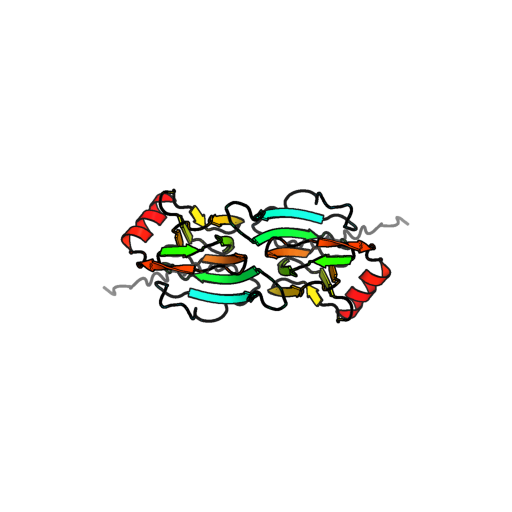A 1 127 ? 14.234 7.926 -6.273 1 96.5 127 PRO A CA 1
ATOM 962 C C . PRO A 1 127 ? 13.195 9.039 -6.281 1 96.5 127 PRO A C 1
ATOM 964 O O . PRO A 1 127 ? 12.602 9.328 -7.324 1 96.5 127 PRO A O 1
ATOM 967 N N . ASN A 1 128 ? 12.953 9.609 -5.129 1 98 128 ASN A N 1
ATOM 968 C CA . ASN A 1 128 ? 11.93 10.625 -4.922 1 98 128 ASN A CA 1
ATOM 969 C C . ASN A 1 128 ? 12.305 11.594 -3.805 1 98 128 ASN A C 1
ATOM 971 O O . ASN A 1 128 ? 12.148 11.273 -2.625 1 98 128 ASN A O 1
ATOM 975 N N . LYS A 1 129 ? 12.734 12.758 -4.176 1 98 129 LYS A N 1
ATOM 976 C CA . LYS A 1 129 ? 13.18 13.734 -3.18 1 98 129 LYS A CA 1
ATOM 977 C C . LYS A 1 129 ? 11.992 14.375 -2.467 1 98 129 LYS A C 1
ATOM 979 O O . LYS A 1 129 ? 11.047 14.836 -3.113 1 98 129 LYS A O 1
ATOM 984 N N . THR A 1 130 ? 12.055 14.375 -1.174 1 98.44 130 THR A N 1
ATOM 985 C CA . THR A 1 130 ? 11.109 15.125 -0.351 1 98.44 130 THR A CA 1
ATOM 986 C C . THR A 1 130 ? 11.688 16.484 0.044 1 98.44 130 THR A C 1
ATOM 988 O O . THR A 1 130 ? 12.836 16.562 0.478 1 98.44 130 THR A O 1
ATOM 991 N N . THR A 1 131 ? 10.961 17.531 -0.161 1 98.88 131 THR A N 1
ATOM 992 C CA . THR A 1 131 ? 11.32 18.859 0.322 1 98.88 131 THR A CA 1
ATOM 993 C C . THR A 1 131 ? 10.383 19.297 1.442 1 98.88 131 THR A C 1
ATOM 995 O O . THR A 1 131 ? 9.188 19.516 1.214 1 98.88 131 THR A O 1
ATOM 998 N N . TRP A 1 132 ? 10.898 19.406 2.568 1 98.81 132 TRP A N 1
ATOM 999 C CA . TRP A 1 132 ? 10.133 19.844 3.732 1 98.81 132 TRP A CA 1
ATOM 1000 C C . TRP A 1 132 ? 10.086 21.375 3.816 1 98.81 132 TRP A C 1
ATOM 1002 O O . TRP A 1 132 ? 11.086 22.047 3.566 1 98.81 132 TRP A O 1
ATOM 1012 N N . LEU A 1 133 ? 8.961 21.844 4.203 1 98.75 133 LEU A N 1
ATOM 1013 C CA . LEU A 1 133 ? 8.727 23.281 4.246 1 98.75 133 LEU A CA 1
ATOM 1014 C C . LEU A 1 133 ? 8.281 23.719 5.637 1 98.75 133 LEU A C 1
ATOM 1016 O O . LEU A 1 133 ? 8.781 23.203 6.641 1 98.75 133 LEU A O 1
ATOM 1020 N N . GLU A 1 134 ? 7.504 24.734 5.777 1 98.75 134 GLU A N 1
ATOM 1021 C CA . GLU A 1 134 ? 7.148 25.312 7.066 1 98.75 134 GLU A CA 1
ATOM 1022 C C . GLU A 1 134 ? 6.172 24.422 7.824 1 98.75 134 GLU A C 1
ATOM 1024 O O . GLU A 1 134 ? 5.43 23.641 7.215 1 98.75 134 GLU A O 1
ATOM 1029 N N . LYS A 1 135 ? 6.184 24.609 9.133 1 98.75 135 LYS A N 1
ATOM 1030 C CA . LYS A 1 135 ? 5.188 23.953 9.984 1 98.75 135 LYS A CA 1
ATOM 1031 C C . LYS A 1 135 ? 3.773 24.344 9.562 1 98.75 135 LYS A C 1
ATOM 1033 O O . LYS A 1 135 ? 3.516 25.5 9.219 1 98.75 135 LYS A O 1
ATOM 1038 N N . VAL A 1 136 ? 2.896 23.344 9.617 1 98.94 136 VAL A N 1
ATOM 1039 C CA . VAL A 1 136 ? 1.477 23.641 9.469 1 98.94 136 VAL A CA 1
ATOM 1040 C C . VAL A 1 136 ? 0.944 24.266 10.766 1 98.94 136 VAL A C 1
ATOM 1042 O O . VAL A 1 136 ? 0.949 23.609 11.812 1 98.94 136 VAL A O 1
ATOM 1045 N N . SER A 1 137 ? 0.432 25.469 10.719 1 98.75 137 SER A N 1
ATOM 1046 C CA . SER A 1 137 ? -0.059 26.125 11.922 1 98.75 137 SER A CA 1
ATOM 1047 C C . SER A 1 137 ? -1.359 25.5 12.406 1 98.75 137 SER A C 1
ATOM 1049 O O . SER A 1 137 ? -2.045 24.812 11.656 1 98.75 137 SER A O 1
ATOM 1051 N N . ASP A 1 138 ? -1.624 25.75 13.703 1 98.5 138 ASP A N 1
ATOM 1052 C CA . ASP A 1 138 ? -2.902 25.281 14.234 1 98.5 138 ASP A CA 1
ATOM 1053 C C . ASP A 1 138 ? -4.07 25.859 13.43 1 98.5 138 ASP A C 1
ATOM 1055 O O . ASP A 1 138 ? -5.066 25.156 13.195 1 98.5 138 ASP A O 1
ATOM 1059 N N . GLU A 1 139 ? -3.973 27.062 13.023 1 98.38 139 GLU A N 1
ATOM 1060 C CA . GLU A 1 139 ? -5.027 27.703 12.242 1 98.38 139 GLU A CA 1
ATOM 1061 C C . GLU A 1 139 ? -5.223 27 10.898 1 98.38 139 GLU A C 1
ATOM 1063 O O . GLU A 1 139 ? -6.355 26.766 10.477 1 98.38 139 GLU A O 1
ATOM 1068 N N . GLU A 1 140 ? -4.109 26.719 10.18 1 98.62 140 GLU A N 1
ATOM 1069 C CA . GLU A 1 140 ? -4.18 26 8.906 1 98.62 140 GLU A CA 1
ATOM 1070 C C . GLU A 1 140 ? -4.816 24.625 9.086 1 98.62 140 GLU A C 1
ATOM 1072 O O . GLU A 1 140 ? -5.656 24.219 8.281 1 98.62 140 GLU A O 1
ATOM 1077 N N . PHE A 1 141 ? -4.367 24.016 10.141 1 98.81 141 PHE A N 1
ATOM 1078 C CA . PHE A 1 141 ? -4.898 22.703 10.461 1 98.81 141 PHE A CA 1
ATOM 1079 C C . PHE A 1 141 ? -6.398 22.766 10.719 1 98.81 141 PHE A C 1
ATOM 1081 O O . PHE A 1 141 ? -7.172 22 10.133 1 98.81 141 PHE A O 1
ATOM 1088 N N . GLU A 1 142 ? -6.82 23.609 11.516 1 98.38 142 GLU A N 1
ATOM 1089 C CA . GLU A 1 142 ? -8.234 23.766 11.844 1 98.38 142 GLU A CA 1
ATOM 1090 C C . GLU A 1 142 ? -9.047 24.156 10.617 1 98.38 142 GLU A C 1
ATOM 1092 O O . GLU A 1 142 ? -10.195 23.734 10.461 1 98.38 142 GLU A O 1
ATOM 1097 N N . SER A 1 143 ? -8.5 25.094 9.867 1 98.44 143 SER A N 1
ATOM 1098 C CA . SER A 1 143 ? -9.172 25.5 8.633 1 98.44 143 SER A CA 1
ATOM 1099 C C . SER A 1 143 ? -9.414 24.297 7.719 1 98.44 143 SER A C 1
ATOM 1101 O O . SER A 1 143 ? -10.484 24.172 7.137 1 98.44 143 SER A O 1
ATOM 1103 N N . ALA A 1 144 ? -8.383 23.375 7.531 1 98.69 144 ALA A N 1
ATOM 1104 C CA . ALA A 1 144 ? -8.539 22.188 6.715 1 98.69 144 ALA A CA 1
ATOM 1105 C C . ALA A 1 144 ? -9.648 21.297 7.25 1 98.69 144 ALA A C 1
ATOM 1107 O O . ALA A 1 144 ? -10.453 20.75 6.48 1 98.69 144 ALA A O 1
ATOM 1108 N N . LEU A 1 145 ? -9.711 21.141 8.586 1 98.31 145 LEU A N 1
ATOM 1109 C CA . LEU A 1 145 ? -10.75 20.312 9.195 1 98.31 145 LEU A CA 1
ATOM 1110 C C . LEU A 1 145 ? -12.133 20.906 8.953 1 98.31 145 LEU A C 1
ATOM 1112 O O . LEU A 1 145 ? -13.102 20.172 8.742 1 98.31 145 LEU A O 1
ATOM 1116 N N . ARG A 1 146 ? -12.234 22.203 8.969 1 97.94 146 ARG A N 1
ATOM 1117 C CA . ARG A 1 146 ? -13.523 22.859 8.75 1 97.94 146 ARG A CA 1
ATOM 1118 C C . ARG A 1 146 ? -14.008 22.641 7.32 1 97.94 146 ARG A C 1
ATOM 1120 O O . ARG A 1 146 ? -15.219 22.594 7.074 1 97.94 146 ARG A O 1
ATOM 1127 N N . GLU A 1 147 ? -13.109 22.531 6.395 1 97.94 147 GLU A N 1
ATOM 1128 C CA . GLU A 1 147 ? -13.469 22.312 4.996 1 97.94 147 GLU A CA 1
ATOM 1129 C C . GLU A 1 147 ? -14.141 20.953 4.809 1 97.94 147 GLU A C 1
ATOM 1131 O O . GLU A 1 147 ? -14.789 20.719 3.789 1 97.94 147 GLU A O 1
ATOM 1136 N N . LEU A 1 148 ? -13.953 20.047 5.734 1 96.75 148 LEU A N 1
ATOM 1137 C CA . LEU A 1 148 ? -14.5 18.703 5.621 1 96.75 148 LEU A CA 1
ATOM 1138 C C . LEU A 1 148 ? -15.961 18.672 6.043 1 96.75 148 LEU A C 1
ATOM 1140 O O . LEU A 1 148 ? -16.625 17.641 5.902 1 96.75 148 LEU A O 1
ATOM 1144 N N . GLN A 1 149 ? -16.438 19.703 6.734 1 89.25 149 GLN A N 1
ATOM 1145 C CA . GLN A 1 149 ? -17.812 19.781 7.227 1 89.25 149 GLN A CA 1
ATOM 1146 C C . GLN A 1 149 ? -18.766 20.266 6.137 1 89.25 149 GLN A C 1
ATOM 1148 O O . GLN A 1 149 ? -18.359 21.016 5.242 1 89.25 149 GLN A O 1
ATOM 1153 N N . MET B 1 1 ? -36.469 -46.719 4.977 1 39.41 1 MET B N 1
ATOM 1154 C CA . MET B 1 1 ? -35.438 -46.062 5.738 1 39.41 1 MET B CA 1
ATOM 1155 C C . MET B 1 1 ? -34.969 -44.812 5.02 1 39.41 1 MET B C 1
ATOM 1157 O O . MET B 1 1 ? -34.438 -44.875 3.906 1 39.41 1 MET B O 1
ATOM 1161 N N . LYS B 1 2 ? -35.688 -43.656 5.293 1 48.31 2 LYS B N 1
ATOM 1162 C CA . LYS B 1 2 ? -35.469 -42.344 4.676 1 48.31 2 LYS B CA 1
ATOM 1163 C C . LYS B 1 2 ? -34.062 -41.875 4.883 1 48.31 2 LYS B C 1
ATOM 1165 O O . LYS B 1 2 ? -33.594 -41.781 6.02 1 48.31 2 LYS B O 1
ATOM 1170 N N . LYS B 1 3 ? -33.094 -41.969 3.871 1 51.97 3 LYS B N 1
ATOM 1171 C CA . LYS B 1 3 ? -31.75 -41.438 3.799 1 51.97 3 LYS B CA 1
ATOM 1172 C C . LYS B 1 3 ? -31.766 -39.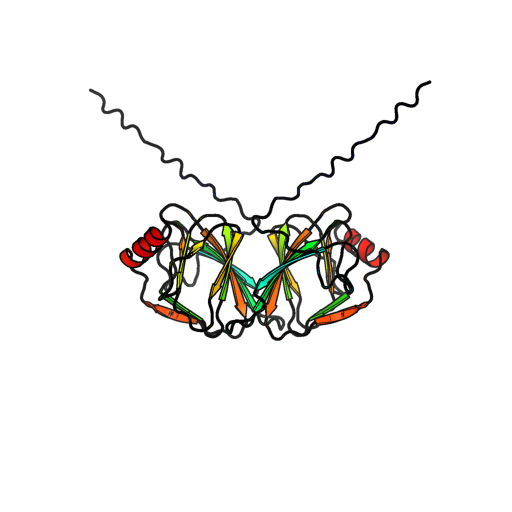938 4.078 1 51.97 3 LYS B C 1
ATOM 1174 O O . LYS B 1 3 ? -32.312 -39.156 3.289 1 51.97 3 LYS B O 1
ATOM 1179 N N . THR B 1 4 ? -31.797 -39.5 5.371 1 50.12 4 THR B N 1
ATOM 1180 C CA . THR B 1 4 ? -31.625 -38.125 5.738 1 50.12 4 THR B CA 1
ATOM 1181 C C . THR B 1 4 ? -30.281 -37.594 5.215 1 50.12 4 THR B C 1
ATOM 1183 O O . THR B 1 4 ? -29.219 -38.094 5.57 1 50.12 4 THR B O 1
ATOM 1186 N N . ILE B 1 5 ? -30.328 -37.031 4.012 1 42.97 5 ILE B N 1
ATOM 1187 C CA . ILE B 1 5 ? -29.156 -36.344 3.469 1 42.97 5 ILE B CA 1
ATOM 1188 C C . ILE B 1 5 ? -28.781 -35.156 4.355 1 42.97 5 ILE B C 1
ATOM 1190 O O . ILE B 1 5 ? -29.594 -34.25 4.535 1 42.97 5 ILE B O 1
ATOM 1194 N N . LEU B 1 6 ? -27.938 -35.406 5.363 1 42.59 6 LEU B N 1
ATOM 1195 C CA . LEU B 1 6 ? -27.344 -34.312 6.113 1 42.59 6 LEU B CA 1
ATOM 1196 C C . LEU B 1 6 ? -26.578 -33.375 5.188 1 42.59 6 LEU B C 1
ATOM 1198 O O . LEU B 1 6 ? -25.609 -33.75 4.539 1 42.59 6 LEU B O 1
ATOM 1202 N N . THR B 1 7 ? -27.281 -32.469 4.609 1 38.59 7 THR B N 1
ATOM 1203 C CA . THR B 1 7 ? -26.594 -31.391 3.896 1 38.59 7 THR B CA 1
ATOM 1204 C C . THR B 1 7 ? -25.656 -30.625 4.832 1 38.59 7 THR B C 1
ATOM 1206 O O . THR B 1 7 ? -26.109 -30.047 5.824 1 38.59 7 THR B O 1
ATOM 1209 N N . LEU B 1 8 ? -24.516 -31.172 5.051 1 37.5 8 LEU B N 1
ATOM 1210 C CA . LEU B 1 8 ? -23.5 -30.344 5.703 1 37.5 8 LEU B CA 1
ATOM 1211 C C . LEU B 1 8 ? -23.344 -29.016 4.992 1 37.5 8 LEU B C 1
ATOM 1213 O O . LEU B 1 8 ? -22.984 -28.969 3.816 1 37.5 8 LEU B O 1
ATOM 1217 N N . SER B 1 9 ? -24.203 -28.125 5.312 1 36.19 9 SER B N 1
ATOM 1218 C CA . SER B 1 9 ? -23.938 -26.766 4.832 1 36.19 9 SER B CA 1
ATOM 1219 C C . SER B 1 9 ? -22.5 -26.344 5.176 1 36.19 9 SER B C 1
ATOM 1221 O O . SER B 1 9 ? -22.125 -26.344 6.348 1 36.19 9 SER B O 1
ATOM 1223 N N . ALA B 1 10 ? -21.594 -26.688 4.453 1 30.44 10 ALA B N 1
ATOM 1224 C CA . ALA B 1 10 ? -20.297 -26.047 4.625 1 30.44 10 ALA B CA 1
ATOM 1225 C C . ALA B 1 10 ? -20.453 -24.531 4.805 1 30.44 10 ALA B C 1
ATOM 1227 O O . ALA B 1 10 ? -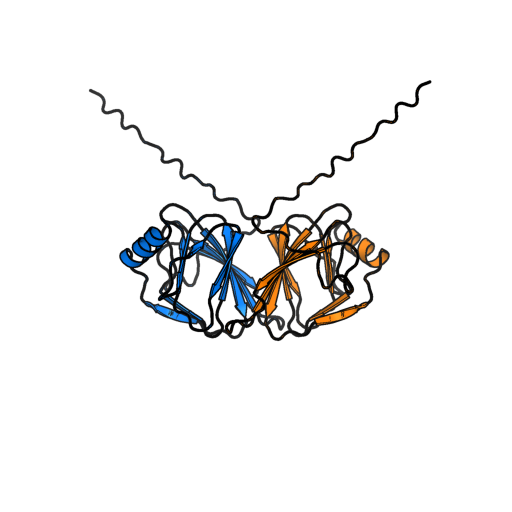20.906 -23.844 3.898 1 30.44 10 ALA B O 1
ATOM 1228 N N . ALA B 1 11 ? -20.812 -24.078 6.023 1 32.75 11 ALA B N 1
ATOM 1229 C CA . ALA B 1 11 ? -20.594 -22.641 6.25 1 32.75 11 ALA B CA 1
ATOM 1230 C C . ALA B 1 11 ? -19.297 -22.172 5.605 1 32.75 11 ALA B C 1
ATOM 1232 O O . ALA B 1 11 ? -18.219 -22.641 5.953 1 32.75 11 ALA B O 1
ATOM 1233 N N . ALA B 1 12 ? -19.297 -21.859 4.344 1 34.62 12 ALA B N 1
ATOM 1234 C CA . ALA B 1 12 ? -18.172 -21.062 3.836 1 34.62 12 ALA B CA 1
ATOM 1235 C C . ALA B 1 12 ? -17.672 -20.094 4.895 1 34.62 12 ALA B C 1
ATOM 1237 O O . ALA B 1 12 ? -18.406 -19.234 5.359 1 34.62 12 ALA B O 1
ATOM 1238 N N . ALA B 1 13 ? -16.906 -20.406 5.781 1 36.09 13 ALA B N 1
ATOM 1239 C CA . ALA B 1 13 ? -16.219 -19.438 6.637 1 36.09 13 ALA B CA 1
ATOM 1240 C C . ALA B 1 13 ? -15.859 -18.188 5.859 1 36.09 13 ALA B C 1
ATOM 1242 O O . ALA B 1 13 ? -14.914 -18.188 5.062 1 36.09 13 ALA B O 1
ATOM 1243 N N . ALA B 1 14 ? -16.797 -17.438 5.32 1 40.34 14 ALA B N 1
ATOM 1244 C CA . ALA B 1 14 ? -16.594 -16.125 4.699 1 40.34 14 ALA B CA 1
ATOM 1245 C C . ALA B 1 14 ? -15.805 -15.195 5.621 1 40.34 14 ALA B C 1
ATOM 1247 O O . ALA B 1 14 ? -16.391 -14.414 6.375 1 40.34 14 ALA B O 1
ATOM 1248 N N . PHE B 1 15 ? -14.898 -15.664 6.477 1 44.91 15 PHE B N 1
ATOM 1249 C CA . PHE B 1 15 ? -14.148 -14.711 7.285 1 44.91 15 PHE B CA 1
ATOM 1250 C C . PHE B 1 15 ? -13.617 -13.57 6.426 1 44.91 15 PHE B C 1
ATOM 1252 O O . PHE B 1 15 ? -12.445 -13.57 6.039 1 44.91 15 PHE B O 1
ATOM 1259 N N . SER B 1 16 ? -14.32 -13.305 5.273 1 50.22 16 SER B N 1
ATOM 1260 C CA . SER B 1 16 ? -13.742 -12.227 4.484 1 50.22 16 SER B CA 1
ATOM 1261 C C . SER B 1 16 ? -13.664 -10.93 5.289 1 50.22 16 SER B C 1
ATOM 1263 O O . SER B 1 16 ? -14.695 -10.391 5.703 1 50.22 16 SER B O 1
ATOM 1265 N N . GLN B 1 17 ? -12.719 -10.828 6.297 1 61.22 17 GLN B N 1
ATOM 1266 C CA . GLN B 1 17 ? -12.625 -9.469 6.832 1 61.22 17 GLN B CA 1
ATOM 1267 C C . GLN B 1 17 ? -12.859 -8.43 5.742 1 61.22 17 GLN B C 1
ATOM 1269 O O . GLN B 1 17 ? -12.234 -8.477 4.684 1 61.22 17 GLN B O 1
ATOM 1274 N N . ASP B 1 18 ? -13.977 -7.844 5.91 1 81.25 18 ASP B N 1
ATOM 1275 C CA . ASP B 1 18 ? -14.391 -6.809 4.969 1 81.25 18 ASP B CA 1
ATOM 1276 C C . ASP B 1 18 ? -13.375 -5.668 4.918 1 81.25 18 ASP B C 1
ATOM 1278 O O . ASP B 1 18 ? -12.961 -5.152 5.961 1 81.25 18 ASP B O 1
ATOM 1282 N N . LEU B 1 19 ? -12.609 -5.633 3.887 1 89.88 19 LEU B N 1
ATOM 1283 C CA . LEU B 1 19 ? -11.719 -4.504 3.637 1 89.88 19 LEU B CA 1
ATOM 1284 C C . LEU B 1 19 ? -12.523 -3.232 3.371 1 89.88 19 LEU B C 1
ATOM 1286 O O . LEU B 1 19 ? -13.633 -3.293 2.844 1 89.88 19 LEU B O 1
ATOM 1290 N N . PRO B 1 20 ? -11.969 -2.197 3.838 1 94.06 20 PRO B N 1
ATOM 1291 C CA . PRO B 1 20 ? -12.672 -0.942 3.57 1 94.06 20 PRO B CA 1
ATOM 1292 C C . PRO B 1 20 ? -12.594 -0.522 2.104 1 94.06 20 PRO B C 1
ATOM 1294 O O . PRO B 1 20 ? -13.148 0.514 1.725 1 94.06 20 PRO B O 1
ATOM 1297 N N . PHE B 1 21 ? -11.953 -1.228 1.333 1 96.88 21 PHE B N 1
ATOM 1298 C CA . PHE B 1 21 ? -11.789 -0.947 -0.089 1 96.88 21 PHE B CA 1
ATOM 1299 C C . PHE B 1 21 ? -12.734 -1.8 -0.922 1 96.88 21 PHE B C 1
ATOM 1301 O O . PHE B 1 21 ? -12.961 -2.971 -0.609 1 96.88 21 PHE B O 1
ATOM 1308 N N . GLU B 1 22 ? -13.211 -1.217 -2.006 1 95.62 22 GLU B N 1
ATOM 1309 C CA . GLU B 1 22 ? -13.914 -2.053 -2.973 1 95.62 22 GLU B CA 1
ATOM 1310 C C . GLU B 1 22 ? -12.984 -3.086 -3.594 1 95.62 22 GLU B C 1
ATOM 1312 O O . GLU B 1 22 ? -11.805 -2.805 -3.826 1 95.62 22 GLU B O 1
ATOM 1317 N N . ARG B 1 23 ? -13.547 -4.145 -3.906 1 95.38 23 ARG B N 1
ATOM 1318 C CA . ARG B 1 23 ? -12.773 -5.246 -4.473 1 95.38 23 ARG B CA 1
ATOM 1319 C C . ARG B 1 23 ? -12.32 -4.926 -5.895 1 95.38 23 ARG B C 1
ATOM 1321 O O . ARG B 1 23 ? -11.242 -5.344 -6.316 1 95.38 23 ARG B O 1
ATOM 1328 N N . GLY B 1 24 ? -13.055 -4.148 -6.574 1 97.44 24 GLY B N 1
ATOM 1329 C CA . GLY B 1 24 ? -12.781 -3.83 -7.965 1 97.44 24 GLY B CA 1
ATOM 1330 C C . GLY B 1 24 ? -13.477 -4.762 -8.938 1 97.44 24 GLY B C 1
ATOM 1331 O O . GLY B 1 24 ? -14.539 -5.309 -8.633 1 97.44 24 GLY B O 1
ATOM 1332 N N . GLU B 1 25 ? -12.961 -4.867 -10.125 1 98.25 25 GLU B N 1
ATOM 1333 C CA . GLU B 1 25 ? -13.555 -5.66 -11.195 1 98.25 25 GLU B CA 1
ATOM 1334 C C . GLU B 1 25 ? -12.883 -7.027 -11.305 1 98.25 25 GLU B C 1
ATOM 1336 O O . GLU B 1 25 ? -11.797 -7.238 -10.758 1 98.25 25 GLU B O 1
ATOM 1341 N N . ILE B 1 26 ? -13.578 -7.906 -12.047 1 98.25 26 ILE B N 1
ATOM 1342 C CA . ILE B 1 26 ? -12.875 -9.133 -12.43 1 98.25 26 ILE B CA 1
ATOM 1343 C C . ILE B 1 26 ? -11.578 -8.781 -13.141 1 98.25 26 ILE B C 1
ATOM 1345 O O . ILE B 1 26 ? -11.562 -7.934 -14.039 1 98.25 26 ILE B O 1
ATOM 1349 N N . ASN B 1 27 ? -10.539 -9.391 -12.68 1 98.44 27 ASN B N 1
ATOM 1350 C CA . ASN B 1 27 ? -9.203 -9.031 -13.148 1 98.44 27 ASN B CA 1
ATOM 1351 C C . ASN B 1 27 ? -9.102 -9.094 -14.664 1 98.44 27 ASN B C 1
ATOM 1353 O O . ASN B 1 27 ? -9.25 -10.172 -15.258 1 98.44 27 ASN B O 1
ATOM 1357 N N . PRO B 1 28 ? -8.852 -7.992 -15.312 1 97.94 28 PRO B N 1
ATOM 1358 C CA . PRO B 1 28 ? -8.773 -7.992 -16.781 1 97.94 28 PRO B CA 1
ATOM 1359 C C . PRO B 1 28 ? -7.555 -8.75 -17.297 1 97.94 28 PRO B C 1
ATOM 1361 O O . PRO B 1 28 ? -7.465 -9.031 -18.5 1 97.94 28 PRO B O 1
ATOM 1364 N N . TYR B 1 29 ? -6.648 -9.094 -16.484 1 97.81 29 TYR B N 1
ATOM 1365 C CA . TYR B 1 29 ? -5.457 -9.844 -16.875 1 97.81 29 TYR B CA 1
ATOM 1366 C C . TYR B 1 29 ? -5.633 -11.328 -16.578 1 97.81 29 TYR B C 1
ATOM 1368 O O . TYR B 1 29 ? -4.656 -12.047 -16.359 1 97.81 29 TYR B O 1
ATOM 1376 N N . SER B 1 30 ? -6.809 -11.75 -16.531 1 97.75 30 SER B N 1
ATOM 1377 C CA . SER B 1 30 ? -7.168 -13.102 -16.125 1 97.75 30 SER B CA 1
ATOM 1378 C C . SER B 1 30 ? -6.426 -14.141 -16.953 1 97.75 30 SER B C 1
ATOM 1380 O O . SER B 1 30 ? -6.191 -15.266 -16.5 1 97.75 30 SER B O 1
ATOM 1382 N N . LYS B 1 31 ? -6.02 -13.859 -18.188 1 98.31 31 LYS B N 1
ATOM 1383 C CA . LYS B 1 31 ? -5.312 -14.812 -19.031 1 98.31 31 LYS B CA 1
ATOM 1384 C C . LYS B 1 31 ? -3.99 -15.234 -18.406 1 98.31 31 LYS B C 1
ATOM 1386 O O . LYS B 1 31 ? -3.432 -16.281 -18.75 1 98.31 31 LYS B O 1
ATOM 1391 N N . TYR B 1 32 ? -3.48 -14.469 -17.484 1 98.81 32 TYR B N 1
ATOM 1392 C CA . TYR B 1 32 ? -2.217 -14.758 -16.812 1 98.81 32 TYR B CA 1
ATOM 1393 C C . TYR B 1 32 ? -2.455 -15.32 -15.422 1 98.81 32 TYR B C 1
ATOM 1395 O O . TYR B 1 32 ? -1.535 -15.375 -14.602 1 98.81 32 TYR B O 1
ATOM 1403 N N . PHE B 1 33 ? -3.674 -15.664 -15.141 1 98.75 33 PHE B N 1
ATOM 1404 C CA . PHE B 1 33 ? -4.066 -16.203 -13.844 1 98.75 33 PHE B CA 1
ATOM 1405 C C . PHE B 1 33 ? -4.824 -17.516 -14.008 1 98.75 33 PHE B C 1
ATOM 1407 O O . PHE B 1 33 ? -5.402 -17.766 -15.062 1 98.75 33 PHE B O 1
ATOM 1414 N N . THR B 1 34 ? -4.801 -18.344 -12.992 1 98.81 34 THR B N 1
ATOM 1415 C CA . THR B 1 34 ? -5.723 -19.453 -12.805 1 98.81 34 THR B CA 1
ATOM 1416 C C . THR B 1 34 ? -6.793 -19.094 -11.773 1 98.81 34 THR B C 1
ATOM 1418 O O . THR B 1 34 ? -6.48 -18.625 -10.68 1 98.81 34 THR B O 1
ATOM 1421 N N . GLY B 1 35 ? -8.016 -19.344 -12.133 1 98.69 35 GLY B N 1
ATOM 1422 C CA . GLY B 1 35 ? -9.102 -19.047 -11.211 1 98.69 35 GLY B CA 1
ATOM 1423 C C . GLY B 1 35 ? -9.555 -17.594 -11.289 1 98.69 35 GLY B C 1
ATOM 1424 O O . GLY B 1 35 ? -9.18 -16.875 -12.203 1 98.69 35 GLY B O 1
ATOM 1425 N N . THR B 1 36 ? -10.398 -17.203 -10.336 1 98.56 36 THR B N 1
ATOM 1426 C CA . THR B 1 36 ? -11.008 -15.875 -10.352 1 98.56 36 THR B CA 1
ATOM 1427 C C . THR B 1 36 ? -10.297 -14.945 -9.375 1 98.56 36 THR B C 1
ATOM 1429 O O . THR B 1 36 ? -10.094 -15.289 -8.211 1 98.56 36 THR B O 1
ATOM 1432 N N . THR B 1 37 ? -9.898 -13.867 -9.883 1 98.69 37 THR B N 1
ATOM 1433 C CA . THR B 1 37 ? -9.305 -12.789 -9.086 1 98.69 37 THR B CA 1
ATOM 1434 C C . THR B 1 37 ? -9.938 -11.445 -9.438 1 98.69 37 THR B C 1
ATOM 1436 O O . THR B 1 37 ? -10.609 -11.32 -10.461 1 98.69 37 THR B O 1
ATOM 1439 N N . TYR B 1 38 ? -9.797 -10.539 -8.562 1 98.69 38 TYR B N 1
ATOM 1440 C CA . TYR B 1 38 ? -10.336 -9.195 -8.75 1 98.69 38 TYR B CA 1
ATOM 1441 C C . TYR B 1 38 ? -9.227 -8.148 -8.656 1 98.69 38 TYR B C 1
ATOM 1443 O O . TYR B 1 38 ? -8.242 -8.336 -7.934 1 98.69 38 TYR B O 1
ATOM 1451 N N . LEU B 1 39 ? -9.383 -7.078 -9.383 1 98.69 39 LEU B N 1
ATOM 1452 C CA . LEU B 1 39 ? -8.398 -6.004 -9.43 1 98.69 39 LEU B CA 1
ATOM 1453 C C . LEU B 1 39 ? -9.047 -4.652 -9.172 1 98.69 39 LEU B C 1
ATOM 1455 O O . LEU B 1 39 ? -10.039 -4.305 -9.82 1 98.69 39 LEU B O 1
ATOM 1459 N N . ASN B 1 40 ? -8.617 -3.943 -8.18 1 98.62 40 ASN B N 1
ATOM 1460 C CA . ASN B 1 40 ? -8.898 -2.533 -7.938 1 98.62 40 ASN B CA 1
ATOM 1461 C C . ASN B 1 40 ? -7.629 -1.688 -8 1 98.62 40 ASN B C 1
ATOM 1463 O O . ASN B 1 40 ? -6.828 -1.691 -7.062 1 98.62 40 ASN B O 1
ATOM 1467 N N . THR B 1 41 ? -7.449 -0.977 -9.125 1 98.62 41 THR B N 1
ATOM 1468 C CA . THR B 1 41 ? -6.258 -0.152 -9.281 1 98.62 41 THR B CA 1
ATOM 1469 C C . THR B 1 41 ? -6.383 1.14 -8.477 1 98.62 41 THR B C 1
ATOM 1471 O O . THR B 1 41 ? -7.277 1.95 -8.734 1 98.62 41 THR B O 1
ATOM 1474 N N . PHE B 1 42 ? -5.492 1.293 -7.492 1 98.62 42 PHE B N 1
ATOM 1475 C CA . PHE B 1 42 ? -5.457 2.506 -6.684 1 98.62 42 PHE B CA 1
ATOM 1476 C C . PHE B 1 42 ? -4.719 3.621 -7.414 1 98.62 42 PHE B C 1
ATOM 1478 O O . PHE B 1 42 ? -5.168 4.77 -7.418 1 98.62 42 PHE B O 1
ATOM 1485 N N . ASP B 1 43 ? -3.562 3.287 -7.969 1 97.5 43 ASP B N 1
ATOM 1486 C CA . ASP B 1 43 ? -2.738 4.246 -8.695 1 97.5 43 ASP B CA 1
ATOM 1487 C C . ASP B 1 43 ? -2.068 3.588 -9.898 1 97.5 43 ASP B C 1
ATOM 1489 O O . ASP B 1 43 ? -1.494 2.504 -9.781 1 97.5 43 ASP B O 1
ATOM 1493 N N . ASP B 1 44 ? -2.057 4.262 -11.031 1 95.69 44 ASP B N 1
ATOM 1494 C CA . ASP B 1 44 ? -1.454 3.754 -12.258 1 95.69 44 ASP B CA 1
ATOM 1495 C C . ASP B 1 44 ? -0.184 4.527 -12.609 1 95.69 44 ASP B C 1
ATOM 1497 O O . ASP B 1 44 ? 0.255 4.523 -13.758 1 95.69 44 ASP B O 1
ATOM 1501 N N . ALA B 1 45 ? 0.298 5.23 -11.672 1 95 45 ALA B N 1
ATOM 1502 C CA . ALA B 1 45 ? 1.577 5.93 -11.75 1 95 45 ALA B CA 1
ATOM 1503 C C . ALA B 1 45 ? 1.483 7.145 -12.664 1 95 45 ALA B C 1
ATOM 1505 O O . ALA B 1 45 ? 2.477 7.551 -13.273 1 95 45 ALA B O 1
ATOM 1506 N N . GLN B 1 46 ? 0.327 7.629 -12.891 1 92.06 46 GLN B N 1
ATOM 1507 C CA . GLN B 1 46 ? 0.19 8.883 -13.625 1 92.06 46 GLN B CA 1
ATOM 1508 C C . GLN B 1 46 ? 0.365 10.086 -12.703 1 92.06 46 GLN B C 1
ATOM 1510 O O . GLN B 1 46 ? 0.615 9.922 -11.508 1 92.06 46 GLN B O 1
ATOM 1515 N N . GLY B 1 47 ? 0.327 11.406 -13.219 1 91.88 47 GLY B N 1
ATOM 1516 C CA . GLY B 1 47 ? 0.475 12.602 -12.414 1 91.88 47 GLY B CA 1
ATOM 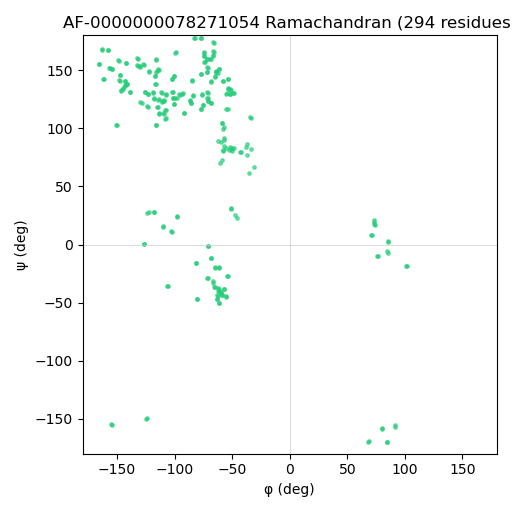1517 C C . GLY B 1 47 ? 1.9 12.836 -11.953 1 91.88 47 GLY B C 1
ATOM 1518 O O . GLY B 1 47 ? 2.129 13.547 -10.961 1 91.88 47 GLY B O 1
ATOM 1519 N N . GLY B 1 48 ? 2.799 12.156 -12.625 1 94.56 48 GLY B N 1
ATOM 1520 C CA . GLY B 1 48 ? 4.199 12.281 -12.258 1 94.56 48 GLY B CA 1
ATOM 1521 C C . GLY B 1 48 ? 4.605 11.336 -11.141 1 94.56 48 GLY B C 1
ATOM 1522 O O . GLY B 1 48 ? 5.758 11.336 -10.711 1 94.56 48 GLY B O 1
ATOM 1523 N N . ARG B 1 49 ? 3.59 10.602 -10.82 1 91.62 49 ARG B N 1
ATOM 1524 C CA . ARG B 1 49 ? 3.896 9.609 -9.797 1 91.62 49 ARG B CA 1
ATOM 1525 C C . ARG B 1 49 ? 4.664 8.43 -10.391 1 91.62 49 ARG B C 1
ATOM 1527 O O . ARG B 1 49 ? 4.551 8.148 -11.578 1 91.62 49 ARG B O 1
ATOM 1534 N N . SER B 1 50 ? 5.484 7.762 -9.922 1 95.94 50 SER B N 1
ATOM 1535 C CA . SER B 1 50 ? 6.406 6.727 -10.383 1 95.94 50 SER B CA 1
ATOM 1536 C C . SER B 1 50 ? 6.211 5.43 -9.602 1 95.94 50 SER B C 1
ATOM 1538 O O . SER B 1 50 ? 7.16 4.668 -9.406 1 95.94 50 SER B O 1
ATOM 1540 N N . ALA B 1 51 ? 5.062 5.215 -9.133 1 97.5 51 ALA B N 1
ATOM 1541 C CA . ALA B 1 51 ? 4.715 3.943 -8.5 1 97.5 51 ALA B CA 1
ATOM 1542 C C . ALA B 1 51 ? 3.277 3.547 -8.828 1 97.5 51 ALA B C 1
ATOM 1544 O O . ALA B 1 51 ? 2.396 4.402 -8.922 1 97.5 51 ALA B O 1
ATOM 1545 N N . ASN B 1 52 ? 3.059 2.328 -9.047 1 98.12 52 ASN B N 1
ATOM 1546 C CA . ASN B 1 52 ? 1.74 1.717 -9.172 1 98.12 52 ASN B CA 1
ATOM 1547 C C . ASN B 1 52 ? 1.346 0.97 -7.898 1 98.12 52 ASN B C 1
ATOM 1549 O O . ASN B 1 52 ? 2.197 0.384 -7.227 1 98.12 52 ASN B O 1
ATOM 1553 N N . ALA B 1 53 ? 0.106 1.022 -7.527 1 98.81 53 ALA B N 1
ATOM 1554 C CA . ALA B 1 53 ? -0.442 0.235 -6.426 1 98.81 53 ALA B CA 1
ATOM 1555 C C . ALA B 1 53 ? -1.844 -0.269 -6.758 1 98.81 53 ALA B C 1
ATOM 1557 O O . ALA B 1 53 ? -2.658 0.467 -7.32 1 98.81 53 ALA B O 1
ATOM 1558 N N . SER B 1 54 ? -2.113 -1.496 -6.422 1 98.81 54 SER B N 1
ATOM 1559 C CA . SER B 1 54 ? -3.422 -2.084 -6.691 1 98.81 54 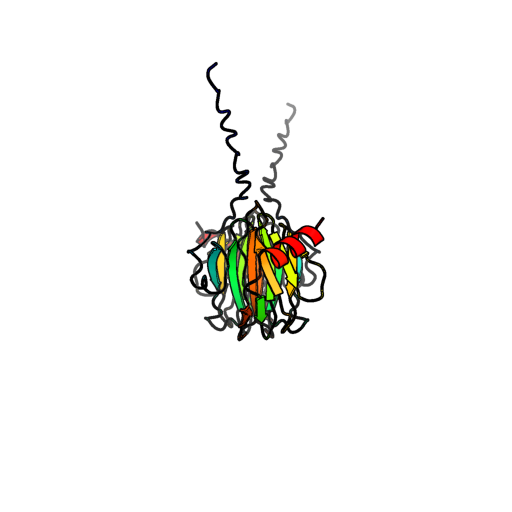SER B CA 1
ATOM 1560 C C . SER B 1 54 ? -3.807 -3.094 -5.613 1 98.81 54 SER B C 1
ATOM 1562 O O . SER B 1 54 ? -2.945 -3.785 -5.066 1 98.81 54 SER B O 1
ATOM 1564 N N . LEU B 1 55 ? -5.086 -3.131 -5.348 1 98.75 55 LEU B N 1
ATOM 1565 C CA . LEU B 1 55 ? -5.648 -4.227 -4.566 1 98.75 55 LEU B CA 1
ATOM 1566 C C . LEU B 1 55 ? -5.992 -5.414 -5.461 1 98.75 55 LEU B C 1
ATOM 1568 O O . LEU B 1 55 ? -6.75 -5.273 -6.422 1 98.75 55 LEU B O 1
ATOM 1572 N N . VAL B 1 56 ? -5.43 -6.527 -5.195 1 98.81 56 VAL B N 1
ATOM 1573 C CA . VAL B 1 56 ? -5.758 -7.762 -5.902 1 98.81 56 VAL B CA 1
ATOM 1574 C C . VAL B 1 56 ? -6.332 -8.781 -4.918 1 98.81 56 VAL B C 1
ATOM 1576 O O . VAL B 1 56 ? -5.727 -9.062 -3.881 1 98.81 56 VAL B O 1
ATOM 1579 N N . THR B 1 57 ? -7.449 -9.289 -5.184 1 98.62 57 THR B N 1
ATOM 1580 C CA . THR B 1 57 ? -8.109 -10.297 -4.367 1 98.62 57 THR B CA 1
ATOM 1581 C C . THR B 1 57 ? -8.156 -11.641 -5.094 1 98.62 57 THR B C 1
ATOM 1583 O O . THR B 1 57 ? -8.562 -11.703 -6.254 1 98.62 57 THR B O 1
ATOM 1586 N N . PHE B 1 58 ? -7.77 -12.625 -4.426 1 98.69 58 PHE B N 1
ATOM 1587 C CA . PHE B 1 58 ? -7.734 -13.977 -4.957 1 98.69 58 PHE B CA 1
ATOM 1588 C C . PHE B 1 58 ? -8.812 -14.836 -4.312 1 98.69 58 PHE B C 1
ATOM 1590 O O . PHE B 1 58 ? -8.852 -14.977 -3.088 1 98.69 58 PHE B O 1
ATOM 1597 N N . GLU B 1 59 ? -9.695 -15.453 -5.074 1 98.44 59 GLU B N 1
ATOM 1598 C CA . GLU B 1 59 ? -10.547 -16.516 -4.566 1 98.44 59 GLU B CA 1
ATOM 1599 C C . GLU B 1 59 ? -9.719 -17.75 -4.195 1 98.44 59 GLU B C 1
ATOM 1601 O O . GLU B 1 59 ? -8.547 -17.844 -4.551 1 98.44 59 GLU B O 1
ATOM 1606 N N . PRO B 1 60 ? -10.359 -18.656 -3.463 1 98.56 60 PRO B N 1
ATOM 1607 C CA . PRO B 1 60 ? -9.625 -19.875 -3.127 1 98.56 60 PRO B CA 1
ATOM 1608 C C . PRO B 1 60 ? -9.047 -20.578 -4.359 1 98.56 60 PRO B C 1
ATOM 1610 O O . PRO B 1 60 ? -9.711 -20.641 -5.398 1 98.56 60 PRO B O 1
ATOM 1613 N N . CYS B 1 61 ? -7.777 -20.969 -4.242 1 98.62 61 CYS B N 1
ATOM 1614 C CA . CYS B 1 61 ? -7.035 -21.766 -5.215 1 98.62 61 CYS B CA 1
ATOM 1615 C C . CYS B 1 61 ? -6.613 -20.922 -6.406 1 98.62 61 CYS B C 1
ATOM 1617 O O . CYS B 1 61 ? -5.898 -21.391 -7.293 1 98.62 61 CYS B O 1
ATOM 1619 N N . SER B 1 62 ? -7.113 -19.688 -6.535 1 98.88 62 SER B N 1
ATOM 1620 C CA . SER B 1 62 ? -6.699 -18.812 -7.641 1 98.88 62 SER B CA 1
ATOM 1621 C C . SER B 1 62 ? -5.266 -18.344 -7.457 1 98.88 62 SER B C 1
ATOM 1623 O O . SER B 1 62 ? -4.773 -18.234 -6.328 1 98.88 62 SER B O 1
ATOM 1625 N N . ARG B 1 63 ? -4.551 -18.047 -8.547 1 98.94 63 ARG B N 1
ATOM 1626 C CA . ARG B 1 63 ? -3.135 -17.688 -8.484 1 98.94 63 ARG B CA 1
ATOM 1627 C C . ARG B 1 63 ? -2.668 -17.062 -9.797 1 98.94 63 ARG B C 1
ATOM 1629 O O . ARG B 1 63 ? -3.234 -17.344 -10.859 1 98.94 63 ARG B O 1
ATOM 1636 N N . THR B 1 64 ? -1.671 -16.312 -9.656 1 98.94 64 THR B N 1
ATOM 1637 C CA . THR B 1 64 ? -0.991 -15.844 -10.859 1 98.94 64 THR B CA 1
ATOM 1638 C C . THR B 1 64 ? -0.275 -17 -11.555 1 98.94 64 THR B C 1
ATOM 1640 O O . THR B 1 64 ? 0.018 -18.031 -10.922 1 98.94 64 THR B O 1
ATOM 1643 N N . HIS B 1 65 ? 0.001 -16.781 -12.859 1 98.94 65 HIS B N 1
ATOM 1644 C CA . HIS B 1 65 ? 1.068 -17.578 -13.453 1 98.94 65 HIS B CA 1
ATOM 1645 C C . HIS B 1 65 ? 2.424 -17.219 -12.852 1 98.94 65 HIS B C 1
ATOM 1647 O O . HIS B 1 65 ? 2.561 -16.203 -12.188 1 98.94 65 HIS B O 1
ATOM 1653 N N . TRP B 1 66 ? 3.41 -18.141 -13.062 1 98.94 66 TRP B N 1
ATOM 1654 C CA . TRP B 1 66 ? 4.777 -17.719 -12.789 1 98.94 66 TRP B CA 1
ATOM 1655 C C . TRP B 1 66 ? 5.102 -16.438 -13.547 1 98.94 66 TRP B C 1
ATOM 1657 O O . TRP B 1 66 ? 4.707 -16.281 -14.711 1 98.94 66 TRP B O 1
ATOM 1667 N N . HIS B 1 67 ? 5.867 -15.531 -12.938 1 98.94 67 HIS B N 1
ATOM 1668 C CA . HIS B 1 67 ? 6.242 -14.297 -13.609 1 98.94 67 HIS B CA 1
ATOM 1669 C C . HIS B 1 67 ? 7.418 -13.617 -12.914 1 98.94 67 HIS B C 1
ATOM 1671 O O . HIS B 1 67 ? 7.848 -14.062 -11.844 1 98.94 67 HIS B O 1
ATOM 1677 N N . THR B 1 68 ? 8.008 -12.641 -13.547 1 98.88 68 THR B N 1
ATOM 1678 C CA . THR B 1 68 ? 9.047 -11.781 -12.992 1 98.88 68 THR B CA 1
ATOM 1679 C C . THR B 1 68 ? 8.703 -10.312 -13.219 1 98.88 68 THR B C 1
ATOM 1681 O O . THR B 1 68 ? 7.902 -9.984 -14.094 1 98.88 68 THR B O 1
ATOM 1684 N N . HIS B 1 69 ? 9.172 -9.477 -12.398 1 98.69 69 HIS B N 1
ATOM 1685 C CA . HIS B 1 69 ? 9.18 -8.031 -12.578 1 98.69 69 HIS B CA 1
ATOM 1686 C C . HIS B 1 69 ? 10.602 -7.492 -12.664 1 98.69 69 HIS B C 1
ATOM 1688 O O . HIS B 1 69 ? 11.438 -7.801 -11.82 1 98.69 69 HIS B O 1
ATOM 1694 N N . GLU B 1 70 ? 10.836 -6.582 -13.555 1 98.38 70 GLU B N 1
ATOM 1695 C CA . GLU B 1 70 ? 12.156 -6 -13.766 1 98.38 70 GLU B CA 1
ATOM 1696 C C . GLU B 1 70 ? 12.641 -5.266 -12.516 1 98.38 70 GLU B C 1
ATOM 1698 O O . GLU B 1 70 ? 13.828 -5.309 -12.188 1 98.38 70 GLU B O 1
ATOM 1703 N N . LYS B 1 71 ? 11.773 -4.609 -11.828 1 97.75 71 LYS B N 1
ATOM 1704 C CA . LYS B 1 71 ? 12.141 -3.822 -10.656 1 97.75 71 LYS B CA 1
ATOM 1705 C C . LYS B 1 71 ? 11.469 -4.359 -9.398 1 97.75 71 LYS B C 1
ATOM 1707 O O . LYS B 1 71 ? 11.086 -3.586 -8.516 1 97.75 71 LYS B O 1
ATOM 1712 N N . GLY B 1 72 ? 11.188 -5.598 -9.375 1 98.06 72 GLY B N 1
ATOM 1713 C CA . GLY B 1 72 ? 10.633 -6.234 -8.188 1 98.06 72 GLY B CA 1
ATOM 1714 C C . GLY B 1 72 ? 9.227 -5.773 -7.867 1 98.06 72 GLY B C 1
ATOM 1715 O O . GLY B 1 72 ? 8.547 -5.191 -8.711 1 98.06 72 GLY B O 1
ATOM 1716 N N . GLN B 1 73 ? 8.789 -6.188 -6.668 1 98.69 73 GLN B N 1
ATOM 1717 C CA . GLN B 1 73 ? 7.426 -5.938 -6.215 1 98.69 73 GLN B CA 1
ATOM 1718 C C . GLN B 1 73 ? 7.316 -6.086 -4.699 1 98.69 73 GLN B C 1
ATOM 1720 O O . GLN B 1 73 ? 7.984 -6.934 -4.102 1 98.69 73 GLN B O 1
ATOM 1725 N N . LEU B 1 74 ? 6.52 -5.246 -4.094 1 98.88 74 LEU B N 1
ATOM 1726 C CA . LEU B 1 74 ? 6.141 -5.371 -2.691 1 98.88 74 LEU B CA 1
ATOM 1727 C C . LEU B 1 74 ? 4.688 -5.816 -2.562 1 98.88 74 LEU B C 1
ATOM 1729 O O . LEU B 1 74 ? 3.805 -5.27 -3.23 1 98.88 74 LEU B O 1
ATOM 1733 N N . LEU B 1 75 ? 4.402 -6.844 -1.794 1 98.88 75 LEU B N 1
ATOM 1734 C CA . LEU B 1 75 ? 3.045 -7.266 -1.465 1 98.88 75 LEU B CA 1
ATOM 1735 C C . LEU B 1 75 ? 2.738 -7.008 0.007 1 98.88 75 LEU B C 1
ATOM 1737 O O . LEU B 1 75 ? 3.479 -7.453 0.887 1 98.88 75 LEU B O 1
ATOM 1741 N N . ILE B 1 76 ? 1.69 -6.254 0.281 1 98.88 76 ILE B N 1
ATOM 1742 C CA . ILE B 1 76 ? 1.18 -5.977 1.619 1 98.88 76 ILE B CA 1
ATOM 1743 C C . ILE B 1 76 ? -0.135 -6.723 1.834 1 98.88 76 ILE B C 1
ATOM 1745 O O . ILE B 1 76 ? -1.166 -6.355 1.265 1 98.88 76 ILE B O 1
ATOM 1749 N N . ILE B 1 77 ? -0.137 -7.766 2.656 1 98.69 77 ILE B N 1
ATOM 1750 C CA . ILE B 1 77 ? -1.308 -8.633 2.766 1 98.69 77 ILE B CA 1
ATOM 1751 C C . ILE B 1 77 ? -2.305 -8.023 3.752 1 98.69 77 ILE B C 1
ATOM 1753 O O . ILE B 1 77 ? -1.956 -7.746 4.902 1 98.69 77 ILE B O 1
ATOM 1757 N N . LEU B 1 78 ? -3.525 -7.902 3.295 1 97.69 78 LEU B N 1
ATOM 1758 C CA . LEU B 1 78 ? -4.52 -7.207 4.105 1 97.69 78 LEU B CA 1
ATOM 1759 C C . LEU B 1 78 ? -5.5 -8.195 4.73 1 97.69 78 LEU B C 1
ATOM 1761 O O . LEU B 1 78 ? -6.039 -7.945 5.809 1 97.69 78 LEU B O 1
ATOM 1765 N N . SER B 1 79 ? -5.816 -9.211 4.035 1 96.88 79 SER B N 1
ATOM 1766 C CA . SER B 1 79 ? -6.902 -10.07 4.492 1 96.88 79 SER B CA 1
ATOM 1767 C C . SER B 1 79 ? -6.746 -11.492 3.951 1 96.88 79 SER B C 1
ATOM 1769 O O . SER B 1 79 ? -6.164 -11.695 2.883 1 96.88 79 SER B O 1
ATOM 1771 N N . GLY B 1 80 ? -7.277 -12.461 4.746 1 97.5 80 GLY B N 1
ATOM 1772 C CA . GLY B 1 80 ? -7.324 -13.852 4.32 1 97.5 80 GLY B CA 1
ATOM 1773 C C . GLY B 1 80 ? -6.004 -14.578 4.5 1 97.5 80 GLY B C 1
ATOM 1774 O O . GLY B 1 80 ? -5.25 -14.281 5.43 1 97.5 80 GLY B O 1
ATOM 1775 N N . GLU B 1 81 ? -5.938 -15.609 3.732 1 98.06 81 GLU B N 1
ATOM 1776 C CA . GLU B 1 81 ? -4.75 -16.453 3.777 1 98.06 81 GLU B CA 1
ATOM 1777 C C . GLU B 1 81 ? -4.41 -17.016 2.395 1 98.06 81 GLU B C 1
ATOM 1779 O O . GLU B 1 81 ? -5.305 -17.422 1.65 1 98.06 81 GLU B O 1
ATOM 1784 N N . GLY B 1 82 ? -3.162 -16.953 2.066 1 98.69 82 GLY B N 1
ATOM 1785 C CA . GLY B 1 82 ? -2.672 -17.469 0.802 1 98.69 82 GLY B CA 1
ATOM 1786 C C . GLY B 1 82 ? -1.204 -17.859 0.843 1 98.69 82 GLY B C 1
ATOM 1787 O O . GLY B 1 82 ? -0.682 -18.219 1.896 1 98.69 82 GLY B O 1
ATOM 1788 N N . VAL B 1 83 ? -0.592 -17.828 -0.35 1 98.94 83 VAL B N 1
ATOM 1789 C CA . VAL B 1 83 ? 0.804 -18.234 -0.429 1 98.94 83 VAL B CA 1
ATOM 1790 C C . VAL B 1 83 ? 1.52 -17.453 -1.521 1 98.94 83 VAL B C 1
ATOM 1792 O O . VAL B 1 83 ? 0.916 -17.094 -2.537 1 98.94 83 VAL B O 1
ATOM 1795 N N . VAL B 1 84 ? 2.736 -17.094 -1.244 1 98.94 84 VAL B N 1
ATOM 1796 C CA . VAL B 1 84 ? 3.666 -16.547 -2.23 1 98.94 84 VAL B CA 1
ATOM 1797 C C . VAL B 1 84 ? 4.883 -17.469 -2.35 1 98.94 84 VAL B C 1
ATOM 1799 O O . VAL B 1 84 ? 5.449 -17.891 -1.34 1 98.94 84 VAL B O 1
ATOM 1802 N N . LYS B 1 85 ? 5.211 -17.781 -3.541 1 98.94 85 LYS B N 1
ATOM 1803 C CA . LYS B 1 85 ? 6.363 -18.641 -3.785 1 98.94 85 LYS B CA 1
ATOM 1804 C C . LYS B 1 85 ? 7.367 -17.969 -4.719 1 98.94 85 LYS B C 1
ATOM 1806 O O . LYS B 1 85 ? 7.016 -17.562 -5.824 1 98.94 85 LYS B O 1
ATOM 1811 N N . ILE B 1 86 ? 8.531 -17.797 -4.18 1 98.81 86 ILE B N 1
ATOM 1812 C CA . ILE B 1 86 ? 9.672 -17.375 -4.988 1 98.81 86 ILE B CA 1
ATOM 1813 C C . ILE B 1 86 ? 10.531 -18.578 -5.336 1 98.81 86 ILE B C 1
ATOM 1815 O O . ILE B 1 86 ? 10.891 -19.375 -4.461 1 98.81 86 ILE B O 1
ATOM 1819 N N . GLU B 1 87 ? 10.758 -18.719 -6.617 1 98.56 87 GLU B N 1
ATOM 1820 C CA . GLU B 1 87 ? 11.508 -19.891 -7.062 1 98.56 87 GLU B CA 1
ATOM 1821 C C . GLU B 1 87 ? 12.812 -20.047 -6.289 1 98.56 87 GLU B C 1
ATOM 1823 O O . GLU B 1 87 ? 13.562 -19.078 -6.129 1 98.56 87 GLU B O 1
ATOM 1828 N N . GLY B 1 88 ? 13.047 -21.25 -5.855 1 97.62 88 GLY B N 1
ATOM 1829 C CA . GLY B 1 88 ? 14.281 -21.562 -5.152 1 97.62 88 GLY B CA 1
ATOM 1830 C C . GLY B 1 88 ? 14.211 -21.266 -3.668 1 97.62 88 GLY B C 1
ATOM 1831 O O . GLY B 1 88 ? 15.156 -21.547 -2.926 1 97.62 88 GLY B O 1
ATOM 1832 N N . GLN B 1 89 ? 13.18 -20.656 -3.135 1 98.31 89 GLN B N 1
ATOM 1833 C CA . GLN B 1 89 ? 12.992 -20.344 -1.723 1 98.31 89 GLN B CA 1
ATOM 1834 C C . GLN B 1 89 ? 11.797 -21.078 -1.139 1 98.31 89 GLN B C 1
ATOM 1836 O O . GLN B 1 89 ? 10.961 -21.609 -1.88 1 98.31 89 GLN B O 1
ATOM 1841 N N . LYS B 1 90 ? 11.852 -21.172 0.153 1 98.44 90 LYS B N 1
ATOM 1842 C CA . LYS B 1 90 ? 10.672 -21.703 0.818 1 98.44 90 LYS B CA 1
ATOM 1843 C C . LYS B 1 90 ? 9.453 -20.812 0.589 1 98.44 90 LYS B C 1
ATOM 1845 O O . LYS B 1 90 ? 9.578 -19.594 0.562 1 98.44 90 LYS B O 1
ATOM 1850 N N . ALA B 1 91 ? 8.266 -21.469 0.526 1 98.88 91 ALA B N 1
ATOM 1851 C CA . ALA B 1 91 ? 7.031 -20.719 0.369 1 98.88 91 ALA B CA 1
ATOM 1852 C C . ALA B 1 91 ? 6.812 -19.766 1.546 1 98.88 91 ALA B C 1
ATOM 1854 O O . ALA B 1 91 ? 7.215 -20.062 2.674 1 98.88 91 ALA B O 1
ATOM 1855 N N . ILE B 1 92 ? 6.137 -18.688 1.264 1 98.88 92 ILE B N 1
ATOM 1856 C CA . ILE B 1 92 ? 5.855 -17.672 2.273 1 98.88 92 ILE B CA 1
ATOM 1857 C C . ILE B 1 92 ? 4.352 -17.625 2.539 1 98.88 92 ILE B C 1
ATOM 1859 O O . ILE B 1 92 ? 3.557 -17.469 1.609 1 98.88 92 ILE B O 1
ATOM 1863 N N . LYS B 1 93 ? 3.975 -17.781 3.787 1 98.69 93 LYS B N 1
ATOM 1864 C CA . LYS B 1 93 ? 2.566 -17.641 4.148 1 98.69 93 LYS B CA 1
ATOM 1865 C C . LYS B 1 93 ? 2.104 -16.188 4 1 98.69 93 LYS B C 1
ATOM 1867 O O . LYS B 1 93 ? 2.707 -15.281 4.574 1 98.69 93 LYS B O 1
ATOM 1872 N N . ALA B 1 94 ? 1.112 -15.992 3.193 1 98.62 94 ALA B N 1
ATOM 1873 C CA . ALA B 1 94 ? 0.465 -14.688 3.053 1 98.62 94 ALA B CA 1
ATOM 1874 C C . ALA B 1 94 ? -0.717 -14.562 4.008 1 98.62 94 ALA B C 1
ATOM 1876 O O . ALA B 1 94 ? -1.733 -15.242 3.846 1 98.62 94 ALA B O 1
ATOM 1877 N N . GLN B 1 95 ? -0.625 -13.742 4.926 1 97.94 95 GLN B N 1
ATOM 1878 C CA . GLN B 1 95 ? -1.661 -13.477 5.918 1 97.94 95 GLN B CA 1
ATOM 1879 C C . GLN B 1 95 ? -1.628 -12.023 6.375 1 97.94 95 GLN B C 1
ATOM 1881 O O . GLN B 1 95 ? -0.613 -11.344 6.215 1 97.94 95 GLN B O 1
ATOM 1886 N N . PRO B 1 96 ? -2.777 -11.57 6.906 1 97.19 96 PRO B N 1
ATOM 1887 C CA . PRO B 1 96 ? -2.766 -10.172 7.348 1 97.19 96 PRO B CA 1
ATOM 1888 C C . PRO B 1 96 ? -1.552 -9.836 8.211 1 97.19 96 PRO B C 1
ATOM 1890 O O . PRO B 1 96 ? -1.259 -10.547 9.172 1 97.19 96 PRO B O 1
ATOM 1893 N N . GLY B 1 97 ? -0.906 -8.734 7.816 1 96.38 97 GLY B N 1
ATOM 1894 C CA . GLY B 1 97 ? 0.295 -8.328 8.531 1 96.38 97 GLY B CA 1
ATOM 1895 C C . GLY B 1 97 ? 1.574 -8.703 7.805 1 96.38 97 GLY B C 1
ATOM 1896 O O . GLY B 1 97 ? 2.648 -8.188 8.117 1 96.38 97 GLY B O 1
ATOM 1897 N N . SER B 1 98 ? 1.493 -9.609 6.895 1 98.06 98 SER B N 1
ATOM 1898 C CA . SER B 1 98 ? 2.66 -10.016 6.117 1 98.06 98 SER B CA 1
ATOM 1899 C C . SER B 1 98 ? 3.074 -8.922 5.137 1 98.06 98 SER B C 1
ATOM 1901 O O . SER B 1 98 ? 2.229 -8.328 4.465 1 98.06 98 SER B O 1
ATOM 1903 N N . ILE B 1 99 ? 4.332 -8.656 5.191 1 98.75 99 ILE B N 1
ATOM 1904 C CA . ILE B 1 99 ? 4.996 -7.812 4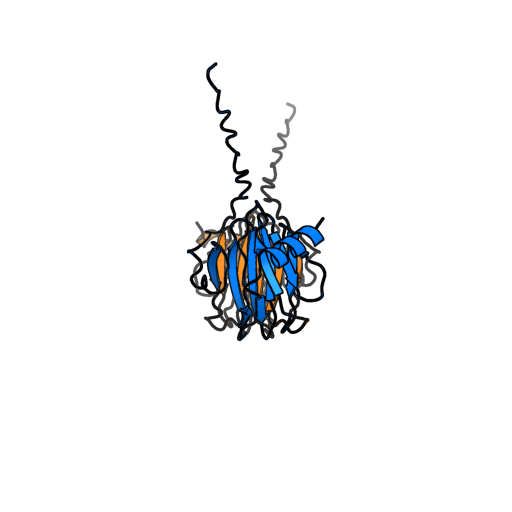.207 1 98.75 99 ILE B CA 1
ATOM 1905 C C . ILE B 1 99 ? 5.984 -8.648 3.395 1 98.75 99 ILE B C 1
ATOM 1907 O O . ILE B 1 99 ? 7 -9.102 3.922 1 98.75 99 ILE B O 1
ATOM 1911 N N . ILE B 1 100 ? 5.707 -8.828 2.105 1 98.75 100 ILE B N 1
ATOM 1912 C CA . ILE B 1 100 ? 6.52 -9.734 1.296 1 98.75 100 ILE B CA 1
ATOM 1913 C C . ILE B 1 100 ? 7.242 -8.938 0.209 1 98.75 100 ILE B C 1
ATOM 1915 O O . ILE B 1 100 ? 6.605 -8.352 -0.667 1 98.75 100 ILE B O 1
ATOM 1919 N N . LYS B 1 101 ? 8.547 -8.977 0.27 1 98.69 101 LYS B N 1
ATOM 1920 C CA . LYS B 1 101 ? 9.391 -8.273 -0.688 1 98.69 101 LYS B CA 1
ATOM 1921 C C . LYS B 1 101 ? 9.93 -9.227 -1.752 1 98.69 101 LYS B C 1
ATOM 1923 O O . LYS B 1 101 ? 10.594 -10.219 -1.43 1 98.69 101 LYS B O 1
ATOM 1928 N N . ILE B 1 102 ? 9.625 -8.953 -2.977 1 98.56 102 ILE B N 1
ATOM 1929 C CA . ILE B 1 102 ? 10.094 -9.734 -4.121 1 98.56 102 ILE B CA 1
ATOM 1930 C C . ILE B 1 102 ? 11.141 -8.93 -4.895 1 98.56 102 ILE B C 1
ATOM 1932 O O . ILE B 1 102 ? 10.82 -7.906 -5.5 1 98.56 102 ILE B O 1
ATOM 1936 N N . ASP B 1 103 ? 12.328 -9.391 -4.938 1 98.06 103 ASP B N 1
ATOM 1937 C CA . ASP B 1 103 ? 13.438 -8.648 -5.535 1 98.06 103 ASP B CA 1
ATOM 1938 C C . ASP B 1 103 ? 13.352 -8.664 -7.059 1 98.06 103 ASP B C 1
ATOM 1940 O O . ASP B 1 103 ? 12.578 -9.438 -7.633 1 98.06 103 ASP B O 1
ATOM 1944 N N . SER B 1 104 ? 14.125 -7.797 -7.68 1 98.12 104 SER B N 1
ATOM 1945 C CA . SER B 1 104 ? 14.172 -7.68 -9.133 1 98.12 104 SER B CA 1
ATOM 1946 C C . SER B 1 104 ? 14.422 -9.031 -9.789 1 98.12 104 SER B C 1
ATOM 1948 O O . SER B 1 104 ? 15.297 -9.789 -9.344 1 98.12 104 SER B O 1
ATOM 1950 N N . ASP B 1 105 ? 13.602 -9.359 -10.758 1 98.44 105 ASP B N 1
ATOM 1951 C CA . ASP B 1 105 ? 13.742 -10.484 -11.68 1 98.44 105 ASP B CA 1
ATOM 1952 C C . ASP B 1 105 ? 13.508 -11.812 -10.961 1 98.44 105 ASP B C 1
ATOM 1954 O O . ASP B 1 105 ? 13.711 -12.883 -11.547 1 98.44 105 ASP B O 1
ATOM 1958 N N . ALA B 1 106 ? 13.062 -11.773 -9.734 1 98.69 106 ALA B N 1
ATOM 1959 C CA . ALA B 1 106 ? 12.758 -13.031 -9.047 1 98.69 106 ALA B CA 1
ATOM 1960 C C . ALA B 1 106 ? 11.516 -13.688 -9.633 1 98.69 106 ALA B C 1
ATOM 1962 O O . ALA B 1 106 ? 10.461 -13.055 -9.75 1 98.69 106 ALA B O 1
ATOM 1963 N N . LYS B 1 107 ? 11.672 -14.906 -10.062 1 98.94 107 LYS B N 1
ATOM 1964 C CA . LYS B 1 107 ? 10.531 -15.68 -10.531 1 98.94 107 LYS B CA 1
ATOM 1965 C C . LYS B 1 107 ? 9.617 -16.078 -9.375 1 98.94 107 LYS B C 1
ATOM 1967 O O . LYS B 1 107 ? 10.078 -16.688 -8.406 1 98.94 107 LYS B O 1
ATOM 1972 N N . HIS B 1 108 ? 8.305 -15.75 -9.492 1 98.94 108 HIS B N 1
ATOM 1973 C CA . HIS B 1 108 ? 7.438 -15.969 -8.344 1 98.94 108 HIS B CA 1
ATOM 1974 C C . HIS B 1 108 ? 5.977 -16.078 -8.773 1 98.94 108 HIS B C 1
ATOM 1976 O O . HIS B 1 108 ? 5.645 -15.828 -9.93 1 98.94 108 HIS B O 1
ATOM 1982 N N . PHE B 1 109 ? 5.133 -16.547 -7.84 1 98.94 109 PHE B N 1
ATOM 1983 C CA . PHE B 1 109 ? 3.686 -16.453 -7.996 1 98.94 109 PHE B CA 1
ATOM 1984 C C . PHE B 1 109 ? 3.016 -16.156 -6.66 1 98.94 109 PHE B C 1
ATOM 1986 O O . PHE B 1 109 ? 3.609 -16.375 -5.602 1 98.94 109 PHE B O 1
ATOM 1993 N N . HIS B 1 110 ? 1.85 -15.594 -6.672 1 98.69 110 HIS B N 1
ATOM 1994 C CA . HIS B 1 110 ? 0.95 -15.359 -5.551 1 98.69 110 HIS B CA 1
ATOM 1995 C C . HIS B 1 110 ? -0.331 -16.172 -5.688 1 98.69 110 HIS B C 1
ATOM 1997 O O . HIS B 1 110 ? -0.838 -16.359 -6.797 1 98.69 110 HIS B O 1
ATOM 2003 N N . ALA B 1 111 ? -0.913 -16.516 -4.578 1 98.94 111 ALA B N 1
ATOM 2004 C CA . ALA B 1 111 ? -2.135 -17.312 -4.66 1 98.94 111 ALA B CA 1
ATOM 2005 C C . ALA B 1 111 ? -2.979 -17.156 -3.398 1 98.94 111 ALA B C 1
ATOM 2007 O O . ALA B 1 111 ? -2.451 -16.859 -2.324 1 98.94 111 ALA B O 1
ATOM 2008 N N . GLY B 1 112 ? -4.324 -17.328 -3.592 1 98.62 112 GLY B N 1
ATOM 2009 C CA . GLY B 1 112 ? -5.148 -17.609 -2.426 1 98.62 112 GLY B CA 1
ATOM 2010 C C . GLY B 1 112 ? -4.84 -18.953 -1.793 1 98.62 112 GLY B C 1
ATOM 2011 O O . GLY B 1 112 ? -3.988 -19.688 -2.285 1 98.62 112 GLY B O 1
ATOM 2012 N N . GLY B 1 113 ? -5.457 -19.188 -0.685 1 98.06 113 GLY B N 1
ATOM 2013 C CA . GLY B 1 113 ? -5.336 -20.5 -0.058 1 98.06 113 GLY B CA 1
ATOM 2014 C C . GLY B 1 113 ? -6.184 -21.562 -0.732 1 98.06 113 GLY B C 1
ATOM 2015 O O . GLY B 1 113 ? -6.824 -21.297 -1.752 1 98.06 113 GLY B O 1
ATOM 2016 N N . LYS B 1 114 ? -5.992 -22.75 -0.158 1 97.31 114 LYS B N 1
ATOM 2017 C CA . LYS B 1 114 ? -6.793 -23.844 -0.688 1 97.31 114 LYS B CA 1
ATOM 2018 C C . LYS B 1 114 ? -8.281 -23.578 -0.509 1 97.31 114 LYS B C 1
ATOM 2020 O O . LYS B 1 114 ? -9.078 -23.844 -1.41 1 97.31 114 LYS B O 1
ATOM 2025 N N . THR B 1 115 ? -8.68 -23.031 0.611 1 97.69 115 THR B N 1
ATOM 2026 C CA . THR B 1 115 ? -10.086 -22.781 0.904 1 97.69 115 THR B CA 1
ATOM 2027 C C . THR B 1 115 ? -10.32 -21.328 1.295 1 97.69 115 THR B C 1
ATOM 2029 O O . THR B 1 115 ? -11.422 -20.953 1.701 1 97.69 115 THR B O 1
ATOM 2032 N N . THR B 1 116 ? -9.32 -20.578 1.303 1 97.94 116 THR B N 1
ATOM 2033 C CA . THR B 1 116 ? -9.414 -19.203 1.79 1 97.94 116 THR B CA 1
ATOM 2034 C C . THR B 1 116 ? -9.102 -18.219 0.673 1 97.94 116 THR B C 1
ATOM 2036 O O . THR B 1 116 ? -8.219 -18.453 -0.154 1 97.94 116 THR B O 1
ATOM 2039 N N . GLN B 1 117 ? -9.812 -17.062 0.711 1 98.06 117 GLN B N 1
ATOM 2040 C CA . GLN B 1 117 ? -9.445 -15.914 -0.12 1 98.06 117 GLN B CA 1
ATOM 2041 C C . GLN B 1 117 ? -8.203 -15.211 0.43 1 98.06 117 GLN B C 1
ATOM 2043 O O . GLN B 1 117 ? -7.836 -15.414 1.59 1 98.06 117 GLN B O 1
ATOM 2048 N N . MET B 1 118 ? -7.605 -14.461 -0.359 1 98.38 118 MET B N 1
ATOM 2049 C CA . MET B 1 118 ? -6.469 -13.633 0.041 1 98.38 118 MET B CA 1
ATOM 2050 C C . MET B 1 118 ? -6.457 -12.32 -0.73 1 98.38 118 MET B C 1
ATOM 2052 O O . MET B 1 118 ? -6.695 -12.297 -1.939 1 98.38 118 MET B O 1
ATOM 2056 N N . ALA B 1 119 ? -6.273 -11.195 -0.033 1 98.62 119 ALA B N 1
ATOM 2057 C CA . ALA B 1 119 ? -6.168 -9.891 -0.671 1 98.62 119 ALA B CA 1
ATOM 2058 C C . ALA B 1 119 ? -4.887 -9.18 -0.257 1 98.62 119 ALA B C 1
ATOM 2060 O O . ALA B 1 119 ? -4.555 -9.117 0.93 1 98.62 119 ALA B O 1
ATOM 2061 N N . HIS B 1 120 ? -4.199 -8.688 -1.24 1 98.75 120 HIS B N 1
ATOM 2062 C CA . HIS B 1 120 ? -3.008 -7.898 -0.956 1 98.75 120 HIS B CA 1
ATOM 2063 C C . HIS B 1 120 ? -3.004 -6.605 -1.761 1 98.75 120 HIS B C 1
ATOM 2065 O O . HIS B 1 120 ? -3.682 -6.5 -2.785 1 98.75 120 HIS B O 1
ATOM 2071 N N . ILE B 1 121 ? -2.309 -5.605 -1.224 1 98.88 121 ILE B N 1
ATOM 2072 C CA . ILE B 1 121 ? -1.885 -4.48 -2.049 1 98.88 121 ILE B CA 1
ATOM 2073 C C . ILE B 1 121 ? -0.55 -4.801 -2.715 1 98.88 121 ILE B C 1
ATOM 2075 O O . ILE B 1 121 ? 0.404 -5.207 -2.047 1 98.88 121 ILE B O 1
ATOM 2079 N N . SER B 1 122 ? -0.536 -4.707 -4.004 1 98.88 122 SER B N 1
ATOM 2080 C CA . SER B 1 122 ? 0.693 -4.789 -4.789 1 98.88 122 SER B CA 1
ATOM 2081 C C . SER B 1 122 ? 1.271 -3.402 -5.051 1 98.88 122 SER B C 1
ATOM 2083 O O . SER B 1 122 ? 0.554 -2.496 -5.48 1 98.88 122 SER B O 1
ATOM 2085 N N . VAL B 1 123 ? 2.566 -3.217 -4.77 1 98.81 123 VAL B N 1
ATOM 2086 C CA . VAL B 1 123 ? 3.262 -1.955 -4.996 1 98.81 123 VAL B CA 1
ATOM 2087 C C . VAL B 1 123 ? 4.469 -2.184 -5.906 1 98.81 123 VAL B C 1
ATOM 2089 O O . VAL B 1 123 ? 5.285 -3.07 -5.652 1 98.81 123 VAL B O 1
ATOM 2092 N N . MET B 1 124 ? 4.582 -1.378 -6.949 1 98.38 124 MET B N 1
ATOM 2093 C CA . MET B 1 124 ? 5.703 -1.466 -7.879 1 98.38 124 MET B CA 1
ATOM 2094 C C . MET B 1 124 ? 6.199 -0.077 -8.266 1 98.38 124 MET B C 1
ATOM 2096 O O . MET B 1 124 ? 5.402 0.801 -8.602 1 98.38 124 MET B O 1
ATOM 2100 N N . GLY B 1 125 ? 7.547 0.1 -8.164 1 98 125 GLY B N 1
ATOM 2101 C CA . GLY B 1 125 ? 8.109 1.28 -8.797 1 98 125 GLY B CA 1
ATOM 2102 C C . GLY B 1 125 ? 8.039 1.24 -10.312 1 98 125 GLY B C 1
ATOM 2103 O O . GLY B 1 125 ? 8.258 0.192 -10.922 1 98 125 GLY B O 1
ATOM 2104 N N . MET B 1 126 ? 7.734 2.395 -10.938 1 97.31 126 MET B N 1
ATOM 2105 C CA . MET B 1 126 ? 7.523 2.438 -12.383 1 97.31 126 MET B CA 1
ATOM 2106 C C . MET B 1 126 ? 8.578 3.305 -13.062 1 97.31 126 MET B C 1
ATOM 2108 O O . MET B 1 126 ? 9.047 4.281 -12.484 1 97.31 126 MET B O 1
ATOM 2112 N N . PRO B 1 127 ? 8.961 2.973 -14.352 1 96.44 127 PRO B N 1
ATOM 2113 C CA . PRO B 1 127 ? 8.477 1.842 -15.141 1 96.44 127 PRO B CA 1
ATOM 2114 C C . PRO B 1 127 ? 9 0.499 -14.641 1 96.44 127 PRO B C 1
ATOM 2116 O O . PRO B 1 127 ? 10.094 0.433 -14.078 1 96.44 127 PRO B O 1
ATOM 2119 N N . ASN B 1 128 ? 8.211 -0.535 -14.812 1 98 128 ASN B N 1
ATOM 2120 C CA . ASN B 1 128 ? 8.5 -1.874 -14.312 1 98 128 ASN B CA 1
ATOM 2121 C C . ASN B 1 128 ? 7.879 -2.951 -15.195 1 98 128 ASN B C 1
ATOM 2123 O O . ASN B 1 128 ? 6.684 -3.232 -15.086 1 98 128 ASN B O 1
ATOM 2127 N N . LYS B 1 129 ? 8.68 -3.576 -16 1 98 129 LYS B N 1
ATOM 2128 C CA . LYS B 1 129 ? 8.172 -4.578 -16.938 1 98 129 LYS B CA 1
ATOM 2129 C C . LYS B 1 129 ? 7.855 -5.887 -16.219 1 98 129 LYS B C 1
ATOM 2131 O O . LYS B 1 129 ? 8.68 -6.402 -15.461 1 98 129 LYS B O 1
ATOM 2136 N N . THR B 1 130 ? 6.68 -6.379 -16.438 1 98.44 130 THR B N 1
ATOM 2137 C CA . THR B 1 130 ? 6.293 -7.715 -16 1 98.44 130 THR B CA 1
ATOM 2138 C C . THR B 1 130 ? 6.484 -8.734 -17.125 1 98.44 130 THR B C 1
ATOM 2140 O O . THR B 1 130 ? 6.074 -8.492 -18.266 1 98.44 130 THR B O 1
ATOM 2143 N N . THR B 1 131 ? 7.152 -9.812 -16.875 1 98.88 131 THR B N 1
ATOM 2144 C CA . THR B 1 131 ? 7.258 -10.938 -17.797 1 98.88 131 THR B CA 1
ATOM 2145 C C . THR B 1 131 ? 6.477 -12.141 -17.281 1 98.88 131 THR B C 1
ATOM 2147 O O . THR B 1 131 ? 6.832 -12.727 -16.25 1 98.88 131 THR B O 1
ATOM 2150 N N . TRP B 1 132 ? 5.469 -12.461 -17.938 1 98.81 132 TRP B N 1
ATOM 2151 C CA . TRP B 1 132 ? 4.637 -13.609 -17.578 1 98.81 132 TRP B CA 1
ATOM 2152 C C . TRP B 1 132 ? 5.203 -14.898 -18.172 1 98.81 132 TRP B C 1
ATOM 2154 O O . TRP B 1 132 ? 5.66 -14.922 -19.312 1 98.81 132 TRP B O 1
ATOM 2164 N N . LEU B 1 133 ? 5.117 -15.906 -17.391 1 98.75 133 LEU B N 1
ATOM 2165 C CA . LEU B 1 133 ? 5.695 -17.188 -17.766 1 98.75 133 LEU B CA 1
ATOM 2166 C C . LEU B 1 133 ? 4.641 -18.297 -17.734 1 98.75 133 LEU B C 1
ATOM 2168 O O . LEU B 1 133 ? 3.496 -18.078 -18.125 1 98.75 133 LEU B O 1
ATOM 2172 N N . GLU B 1 134 ? 4.984 -19.516 -17.438 1 98.75 134 GLU B N 1
ATOM 2173 C CA . GLU B 1 134 ? 4.078 -20.656 -17.531 1 98.75 134 GLU B CA 1
ATOM 2174 C C . GLU B 1 134 ? 3.062 -20.641 -16.391 1 98.75 134 GLU B C 1
ATOM 2176 O O . GLU B 1 134 ? 3.324 -20.078 -15.32 1 98.75 134 GLU B O 1
ATOM 2181 N N . LYS B 1 135 ? 1.958 -21.312 -16.656 1 98.75 135 LYS B N 1
ATOM 2182 C CA . LYS B 1 135 ? 0.964 -21.547 -15.609 1 98.75 135 LYS B CA 1
ATOM 2183 C C . LYS B 1 135 ? 1.575 -22.281 -14.422 1 98.75 135 LYS B C 1
ATOM 2185 O O . LYS B 1 135 ? 2.387 -23.203 -14.602 1 98.75 135 LYS B O 1
ATOM 2190 N N . VAL B 1 136 ? 1.154 -21.859 -13.234 1 98.94 136 VAL B N 1
ATOM 2191 C CA . VAL B 1 136 ? 1.483 -22.656 -12.047 1 98.94 136 VAL B CA 1
ATOM 2192 C C . VAL B 1 136 ? 0.602 -23.891 -11.984 1 98.94 136 VAL B C 1
ATOM 2194 O O . VAL B 1 136 ? -0.622 -23.797 -11.875 1 98.94 136 VAL B O 1
ATOM 2197 N N . SER B 1 137 ? 1.178 -25.062 -12 1 98.75 137 SER B N 1
ATOM 2198 C CA . SER B 1 137 ? 0.399 -26.297 -11.992 1 98.75 137 SER B CA 1
ATOM 2199 C C . SER B 1 137 ? -0.246 -26.531 -10.625 1 98.75 137 SER B C 1
ATOM 2201 O O . SER B 1 137 ? 0.18 -25.953 -9.625 1 98.75 137 SER B O 1
ATOM 2203 N N . ASP B 1 138 ? -1.303 -27.375 -10.664 1 98.5 138 ASP B N 1
ATOM 2204 C CA . ASP B 1 138 ? -1.916 -27.734 -9.391 1 98.5 138 ASP B CA 1
ATOM 2205 C C . ASP B 1 138 ? -0.891 -28.359 -8.445 1 98.5 138 ASP B C 1
ATOM 2207 O O . ASP B 1 138 ? -0.928 -28.141 -7.238 1 98.5 138 ASP B O 1
ATOM 2211 N N . GLU B 1 139 ? -0.015 -29.141 -8.961 1 98.38 139 GLU B N 1
ATOM 2212 C CA . GLU B 1 139 ? 1.011 -29.797 -8.156 1 98.38 139 GLU B CA 1
ATOM 2213 C C . GLU B 1 139 ? 1.942 -28.766 -7.516 1 98.38 139 GLU B C 1
ATOM 2215 O O . GLU B 1 139 ? 2.279 -28.875 -6.332 1 98.38 139 GLU B O 1
ATOM 2220 N N . GLU B 1 140 ? 2.424 -27.781 -8.312 1 98.62 140 GLU B N 1
ATOM 2221 C CA . GLU B 1 140 ? 3.277 -26.719 -7.781 1 98.62 140 GLU B CA 1
ATOM 2222 C C . GLU B 1 140 ? 2.568 -25.938 -6.68 1 98.62 140 GLU B C 1
ATOM 2224 O O . GLU B 1 140 ? 3.164 -25.625 -5.645 1 98.62 140 GLU B O 1
ATOM 2229 N N . PHE B 1 141 ? 1.326 -25.672 -6.988 1 98.81 141 PHE B N 1
ATOM 2230 C CA . PHE B 1 141 ? 0.503 -24.953 -6.023 1 98.81 141 PHE B CA 1
ATOM 2231 C C . PHE B 1 141 ? 0.373 -25.75 -4.727 1 98.81 141 PHE B C 1
ATOM 2233 O O . PHE B 1 141 ? 0.627 -25.219 -3.643 1 98.81 141 PHE B O 1
ATOM 2240 N N . GLU B 1 142 ? 0.029 -26.938 -4.797 1 98.38 142 GLU B N 1
ATOM 2241 C CA . GLU B 1 142 ? -0.136 -27.781 -3.621 1 98.38 142 GLU B CA 1
ATOM 2242 C C . GLU B 1 142 ? 1.185 -27.953 -2.877 1 98.38 142 GLU B C 1
ATOM 2244 O O . GLU B 1 142 ? 1.206 -28.031 -1.646 1 98.38 142 GLU B O 1
ATOM 2249 N N . SER B 1 143 ? 2.234 -28.188 -3.635 1 98.5 143 SER B N 1
ATOM 2250 C CA . SER B 1 143 ? 3.553 -28.297 -3.02 1 98.5 143 SER B CA 1
ATOM 2251 C C . SER B 1 143 ? 3.887 -27.047 -2.199 1 98.5 143 SER B C 1
ATOM 2253 O O . SER B 1 143 ? 4.414 -27.156 -1.089 1 98.5 143 SER B O 1
ATOM 2255 N N . ALA B 1 144 ? 3.623 -25.797 -2.746 1 98.69 144 ALA B N 1
ATOM 2256 C CA . ALA B 1 144 ? 3.865 -24.562 -2.016 1 98.69 144 ALA B CA 1
ATOM 2257 C C . ALA B 1 144 ? 3.059 -24.516 -0.721 1 98.69 144 ALA B C 1
ATOM 2259 O O . ALA B 1 144 ? 3.57 -24.109 0.324 1 98.69 144 ALA B O 1
ATOM 2260 N N . LEU B 1 145 ? 1.788 -24.969 -0.787 1 98.25 145 LEU B N 1
ATOM 2261 C CA . LEU B 1 145 ? 0.938 -24.969 0.398 1 98.25 145 LEU B CA 1
ATOM 2262 C C . LEU B 1 145 ? 1.477 -25.938 1.448 1 98.25 145 LEU B C 1
ATOM 2264 O O . LEU B 1 145 ? 1.407 -25.656 2.646 1 98.25 145 LEU B O 1
ATOM 2268 N N . ARG B 1 146 ? 2.008 -27.031 1.029 1 97.94 146 ARG B N 1
ATOM 2269 C CA . ARG B 1 146 ? 2.551 -28.016 1.957 1 97.94 146 ARG B CA 1
ATOM 2270 C C . ARG B 1 146 ? 3.773 -27.469 2.686 1 97.94 146 ARG B C 1
ATOM 2272 O O . ARG B 1 146 ? 4.035 -27.844 3.832 1 97.94 146 ARG B O 1
ATOM 2279 N N . GLU B 1 147 ? 4.527 -26.641 2.033 1 97.94 147 GLU B N 1
ATOM 2280 C CA . GLU B 1 147 ? 5.719 -26.062 2.641 1 97.94 147 GLU B CA 1
ATOM 2281 C C . GLU B 1 147 ? 5.352 -25.156 3.814 1 97.94 147 GLU B C 1
ATOM 2283 O O . GLU B 1 147 ? 6.203 -24.812 4.637 1 97.94 147 GLU B O 1
ATOM 2288 N N . LEU B 1 148 ? 4.113 -24.703 3.889 1 96.69 148 LEU B N 1
ATOM 2289 C CA . LEU B 1 148 ? 3.678 -23.797 4.938 1 96.69 148 LEU B CA 1
ATOM 2290 C C . LEU B 1 148 ? 3.359 -24.547 6.223 1 96.69 148 LEU B C 1
ATOM 2292 O O . LEU B 1 148 ? 3.092 -23.938 7.258 1 96.69 148 LEU B O 1
ATOM 2296 N N . GLN B 1 149 ? 3.188 -25.875 6.141 1 89.38 149 GLN B N 1
ATOM 2297 C CA . GLN B 1 149 ? 2.852 -26.703 7.289 1 89.38 149 GLN B CA 1
ATOM 2298 C C . GLN B 1 149 ? 4.098 -27.062 8.094 1 89.38 149 GLN B C 1
ATOM 2300 O O . GLN B 1 149 ? 5.195 -27.156 7.539 1 89.38 149 GLN B O 1
#

Solvent-accessible surface area (backbone atoms only — not comparable to full-atom values): 15200 Å² total; per-residue (Å²): 132,85,81,75,76,77,74,74,72,71,72,71,79,70,67,63,65,79,60,66,50,76,61,59,43,72,33,87,62,42,92,53,35,46,70,59,41,26,38,23,78,75,39,84,30,61,63,57,20,26,28,31,33,28,39,39,35,22,37,50,62,6,27,41,22,30,27,28,25,62,21,19,38,37,37,42,27,66,30,48,31,24,37,34,38,42,72,95,52,77,41,39,75,36,28,50,44,36,74,48,81,42,40,39,58,46,44,27,35,46,30,16,19,84,84,30,38,21,29,30,39,40,39,31,14,50,89,54,56,71,47,79,58,58,76,63,46,71,65,58,51,49,52,43,58,55,56,67,105,134,84,81,76,76,76,73,74,72,71,72,70,78,70,66,64,66,80,61,67,50,76,62,58,42,74,34,88,61,41,90,52,36,44,71,58,41,24,37,24,77,74,40,82,30,62,64,56,20,25,28,32,31,30,38,39,35,21,37,50,62,5,26,42,22,30,28,28,26,62,21,18,39,39,38,41,28,67,31,49,30,22,38,35,38,40,74,97,51,77,40,40,75,36,29,49,46,35,72,47,81,42,42,39,59,46,45,29,34,45,30,17,18,83,82,30,37,21,29,28,39,40,37,32,13,50,89,54,59,73,48,78,57,58,74,62,47,70,65,58,51,50,51,42,58,55,59,66,104